Protein AF-A0A3B0TYX8-F1 (afdb_monomer_lite)

Organism: NCBI:txid652676

Secondary structure (DSSP, 8-state):
-HHHHHHHHHHHTT----------EESS--BS--SSEEEEEEEEEEETTEEEEEE-TTS--TTSEEEEEE-TTS-HHHHHHHHHHHHHHHHHSTT--TT--EEEEEEETTTTEEEEEE-TT-----SSS-HHHHHHHTGGGTTTEEEEEEEEETTEEEETTEEPPSS-HHHHHHHHHHHHHTTSEEEEE-

Foldseek 3Di:
DVVVVVVVVVVVVPPPPDQDAAFAEDQDAAAQDFPFEWEWEFGWDADPNDTATDIPVPGGDLQGAYEYRHRPPHDCVRCVVVVVVVLCCSCDPPPHDPPHWYWYWHQHPNVRGIHTDTDNVDDDDPDPDQVVVVCVVVVVVPVQELEWEWDDDPPWIDTHPRTDDPDDPVVVVVVCCVVRGPVGHYDYHD

Structure (mmCIF, N/CA/C/O backbone):
data_AF-A0A3B0TYX8-F1
#
_entry.id   AF-A0A3B0TYX8-F1
#
loop_
_atom_site.group_PDB
_atom_site.id
_atom_site.type_symbol
_atom_site.label_atom_id
_atom_site.label_alt_id
_atom_site.label_comp_id
_atom_site.label_asym_id
_atom_site.label_entity_id
_atom_site.label_seq_id
_atom_site.pdbx_PDB_ins_code
_atom_site.Cartn_x
_atom_site.Cartn_y
_atom_site.Cartn_z
_atom_site.occupancy
_atom_site.B_iso_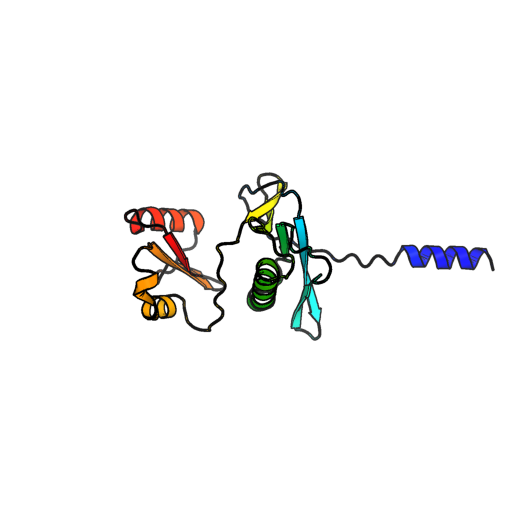or_equiv
_atom_site.auth_seq_id
_atom_site.auth_comp_id
_atom_site.auth_asym_id
_atom_site.auth_atom_id
_atom_site.pdbx_PDB_model_num
ATOM 1 N N . MET A 1 1 ? -38.873 -10.924 40.103 1.00 58.47 1 MET A N 1
ATOM 2 C CA . MET A 1 1 ? -37.679 -10.048 40.018 1.00 58.47 1 MET A CA 1
ATOM 3 C C . MET A 1 1 ? -36.440 -10.779 39.492 1.00 58.47 1 MET A C 1
ATOM 5 O O . MET A 1 1 ? -35.908 -10.341 38.484 1.00 58.47 1 MET A O 1
ATOM 9 N N . LYS A 1 2 ? -36.031 -11.933 40.055 1.00 63.50 2 LYS A N 1
ATOM 10 C CA . LYS A 1 2 ? -34.858 -12.707 39.573 1.00 63.50 2 LYS A CA 1
ATOM 11 C C . LYS A 1 2 ? -34.883 -13.062 38.071 1.00 63.50 2 LYS A C 1
ATOM 13 O O . LYS A 1 2 ? -33.869 -12.923 37.406 1.00 63.50 2 LYS A O 1
ATOM 18 N N . LYS A 1 3 ? -36.043 -13.442 37.512 1.00 70.25 3 LYS A N 1
ATOM 19 C CA . LYS A 1 3 ? -36.186 -13.784 36.078 1.00 70.25 3 LYS A CA 1
ATOM 20 C C . LYS A 1 3 ? -35.962 -12.593 35.128 1.00 70.25 3 LYS A C 1
ATOM 22 O O . LYS A 1 3 ? -35.418 -12.780 34.050 1.00 70.25 3 LYS A O 1
ATOM 27 N N . ILE A 1 4 ? -36.327 -11.377 35.544 1.00 80.19 4 ILE A N 1
ATOM 28 C CA . ILE A 1 4 ? -36.140 -10.151 34.744 1.00 80.19 4 ILE A CA 1
ATOM 29 C C . ILE A 1 4 ? -34.653 -9.772 34.689 1.00 80.19 4 ILE A C 1
ATOM 31 O O . ILE A 1 4 ? -34.165 -9.356 33.646 1.00 80.19 4 ILE A O 1
ATOM 35 N N . ILE A 1 5 ? -33.918 -9.995 35.784 1.00 81.94 5 ILE A N 1
ATOM 36 C CA . ILE A 1 5 ? -32.470 -9.749 35.862 1.00 81.94 5 ILE A CA 1
ATOM 37 C C . ILE A 1 5 ? -31.704 -10.659 34.890 1.00 81.94 5 ILE A C 1
ATOM 39 O O . ILE A 1 5 ? -30.809 -10.186 34.198 1.00 81.94 5 ILE A O 1
ATOM 43 N N . PHE A 1 6 ? -32.088 -11.936 34.772 1.00 81.56 6 PHE A N 1
ATOM 44 C CA . PHE A 1 6 ? -31.480 -12.857 33.801 1.00 81.56 6 PHE A CA 1
ATOM 45 C C . PHE A 1 6 ? -31.745 -12.455 32.343 1.00 81.56 6 PHE A C 1
ATOM 47 O O . PHE A 1 6 ? -30.854 -12.584 31.508 1.00 81.56 6 PHE A O 1
ATOM 54 N N . ILE A 1 7 ? -32.935 -11.925 32.041 1.00 81.94 7 ILE A N 1
ATOM 55 C CA . ILE A 1 7 ? -33.270 -11.418 30.701 1.00 81.94 7 ILE A CA 1
ATOM 56 C C . ILE A 1 7 ? -32.446 -10.163 30.387 1.00 81.94 7 ILE A C 1
ATOM 58 O O . ILE A 1 7 ? -31.856 -10.071 29.314 1.00 81.94 7 ILE A O 1
ATOM 62 N N . LEU A 1 8 ? -32.336 -9.227 31.335 1.00 80.75 8 LEU A N 1
ATOM 63 C CA . LEU A 1 8 ? -31.530 -8.014 31.172 1.00 80.75 8 LEU A CA 1
ATOM 64 C C . LEU A 1 8 ? -30.041 -8.345 30.958 1.00 80.75 8 LEU A C 1
ATOM 66 O O . LEU A 1 8 ? -29.392 -7.748 30.104 1.00 80.75 8 LEU A O 1
ATOM 70 N N . LEU A 1 9 ? -29.517 -9.340 31.684 1.00 79.69 9 LEU A N 1
ATOM 71 C CA . LEU A 1 9 ? -28.137 -9.812 31.549 1.00 79.69 9 LEU A CA 1
ATOM 72 C C . LEU A 1 9 ? -27.878 -10.470 30.182 1.00 79.69 9 LEU A C 1
ATOM 74 O O . LEU A 1 9 ? -26.816 -10.268 29.599 1.00 79.69 9 LEU A O 1
ATOM 78 N N . ALA A 1 10 ? -28.860 -11.194 29.636 1.00 77.69 10 ALA A N 1
ATOM 79 C CA . ALA A 1 10 ? -28.775 -11.779 28.298 1.00 77.69 10 ALA A CA 1
ATOM 80 C C . ALA A 1 10 ? -28.735 -10.712 27.186 1.00 77.69 10 ALA A C 1
ATOM 82 O O . ALA A 1 10 ? -28.007 -10.876 26.210 1.00 77.69 10 ALA A O 1
ATOM 83 N N . PHE A 1 11 ? -29.446 -9.588 27.350 1.00 71.88 11 PHE A N 1
ATOM 84 C CA . PHE A 1 11 ? -29.410 -8.477 26.388 1.00 71.88 11 PHE A CA 1
ATOM 85 C C . PHE A 1 11 ? -28.068 -7.728 26.366 1.00 71.88 11 PHE A C 1
ATOM 87 O O . PHE A 1 11 ? -27.665 -7.244 25.310 1.00 71.88 11 PHE A O 1
ATOM 94 N N . ILE A 1 12 ? -27.338 -7.680 27.486 1.00 69.88 12 ILE A N 1
ATOM 95 C CA . ILE A 1 12 ? -26.002 -7.056 27.553 1.00 69.88 12 ILE A CA 1
ATOM 96 C C . ILE A 1 12 ? -24.963 -7.879 26.766 1.00 69.88 12 ILE A C 1
ATOM 98 O O . ILE A 1 12 ? -24.038 -7.316 26.188 1.00 69.88 12 ILE A O 1
ATOM 102 N N . LEU A 1 13 ? -25.138 -9.203 26.668 1.00 68.31 13 LEU A N 1
ATOM 103 C CA . LEU A 1 13 ? -24.235 -10.084 25.911 1.00 68.31 13 LEU A CA 1
ATOM 104 C C . LEU A 1 13 ? -24.417 -9.988 24.384 1.00 68.31 13 LEU A C 1
ATOM 106 O O . LEU A 1 13 ? -23.549 -10.435 23.637 1.00 68.31 13 LEU A O 1
ATOM 110 N N . LEU A 1 14 ? -25.513 -9.388 23.908 1.00 63.69 14 LEU A N 1
ATOM 111 C CA . LEU A 1 14 ? -25.802 -9.223 22.479 1.00 63.69 14 LEU A CA 1
ATOM 112 C C . LEU A 1 14 ? -25.182 -7.952 21.873 1.00 63.69 14 LEU A C 1
ATOM 114 O O . LEU A 1 14 ? -25.191 -7.797 20.654 1.00 63.69 14 LEU A O 1
ATOM 118 N N . SER A 1 15 ? -24.615 -7.039 22.674 1.00 57.03 15 SER A N 1
ATOM 119 C CA . SER A 1 15 ? -24.155 -5.727 22.185 1.00 57.03 15 SER A CA 1
ATOM 120 C C . SER A 1 15 ? -22.745 -5.729 21.573 1.00 57.03 15 SER A C 1
ATOM 122 O O . SER A 1 15 ? -22.019 -4.734 21.667 1.00 57.03 15 SER A O 1
ATOM 124 N N . CYS A 1 16 ? -22.318 -6.826 20.942 1.00 60.00 16 CYS A N 1
ATOM 125 C CA . CYS A 1 16 ? -21.054 -6.843 20.212 1.00 60.00 16 CYS A CA 1
ATOM 126 C C . CYS A 1 16 ? -21.213 -6.044 18.908 1.00 60.00 16 CYS A C 1
ATOM 128 O O . CYS A 1 16 ? -21.705 -6.552 17.901 1.00 60.00 16 CYS A O 1
ATOM 130 N N . ALA A 1 17 ? -20.810 -4.771 18.925 1.00 63.41 17 ALA A N 1
ATOM 131 C CA . ALA A 1 17 ? -20.718 -3.954 17.722 1.00 63.41 17 ALA A CA 1
ATOM 132 C C . ALA A 1 17 ? -19.580 -4.494 16.842 1.00 63.41 17 ALA A C 1
ATOM 134 O O . ALA A 1 17 ? -18.417 -4.115 16.993 1.00 63.41 17 ALA A O 1
ATOM 135 N N . LYS A 1 18 ? -19.908 -5.433 15.951 1.00 65.56 18 LYS A N 1
ATOM 136 C CA . LYS A 1 18 ? -18.944 -6.061 15.048 1.00 65.56 18 LYS A CA 1
ATOM 137 C C . LYS A 1 18 ? -18.465 -5.022 14.031 1.00 65.56 18 LYS A C 1
ATOM 139 O O . LYS A 1 18 ? -19.178 -4.690 13.089 1.00 65.56 18 LYS A O 1
ATOM 144 N N . LYS A 1 19 ? -17.266 -4.475 14.244 1.00 79.44 19 LYS A N 1
ATOM 145 C CA . LYS A 1 19 ? -16.560 -3.676 13.235 1.00 79.44 19 LYS A CA 1
ATOM 146 C C . LYS A 1 19 ? -15.808 -4.631 12.317 1.00 79.44 19 LYS A C 1
ATOM 148 O O . LYS A 1 19 ? -14.970 -5.398 12.780 1.00 79.44 19 LYS A O 1
ATOM 153 N N . GLU A 1 20 ? -16.130 -4.590 11.033 1.00 88.25 20 GLU A N 1
ATOM 154 C CA . GLU A 1 20 ? -15.506 -5.414 9.999 1.00 88.25 20 GLU A CA 1
ATOM 155 C C . GLU A 1 20 ? -14.671 -4.534 9.065 1.00 88.25 20 GLU A C 1
ATOM 157 O O . GLU A 1 20 ? -15.054 -3.399 8.771 1.00 88.25 20 GLU A O 1
ATOM 162 N N . VAL A 1 21 ? -13.538 -5.065 8.604 1.00 93.31 21 VAL A N 1
ATOM 163 C CA . VAL A 1 21 ? -12.701 -4.457 7.566 1.00 93.31 21 VAL A CA 1
ATOM 164 C C . VAL A 1 21 ? -12.757 -5.329 6.323 1.00 93.31 21 VAL A C 1
ATOM 166 O O . VAL A 1 21 ? -12.450 -6.517 6.378 1.00 93.31 21 VAL A O 1
ATOM 169 N N . GLN A 1 22 ? -13.113 -4.728 5.190 1.00 95.62 22 GLN A N 1
ATOM 170 C CA . GLN A 1 22 ? -13.042 -5.399 3.896 1.00 95.62 22 GLN A CA 1
ATOM 171 C C . GLN A 1 22 ? -11.656 -5.211 3.287 1.00 95.62 22 GLN A C 1
ATOM 173 O O . GLN A 1 22 ? -11.348 -4.138 2.771 1.00 95.62 22 GLN A O 1
ATOM 178 N N . LEU A 1 23 ? -10.825 -6.248 3.321 1.00 96.94 23 LEU A N 1
ATOM 179 C CA . LEU A 1 23 ? -9.469 -6.166 2.783 1.00 96.94 23 LEU A CA 1
ATOM 180 C C . LEU A 1 23 ? -9.448 -6.107 1.244 1.00 96.94 23 LEU A C 1
ATOM 182 O O . LEU A 1 23 ? -10.321 -6.688 0.585 1.00 96.94 23 LEU A O 1
ATOM 186 N N . PRO A 1 24 ? -8.438 -5.444 0.650 1.00 96.38 24 PRO A N 1
ATOM 187 C CA . PRO A 1 24 ? -8.120 -5.595 -0.764 1.00 96.38 24 PRO A CA 1
ATOM 188 C C . PRO A 1 24 ? -7.835 -7.062 -1.109 1.00 96.38 24 PRO A C 1
ATOM 190 O O . PRO A 1 24 ? -7.319 -7.813 -0.282 1.00 96.38 24 PRO A O 1
ATOM 193 N N . THR A 1 25 ? -8.145 -7.464 -2.338 1.00 96.06 25 THR A N 1
ATOM 194 C CA . THR A 1 25 ? -7.896 -8.820 -2.852 1.00 96.06 25 THR A CA 1
ATOM 195 C C . THR A 1 25 ? -6.868 -8.765 -3.967 1.00 96.06 25 THR A C 1
ATOM 197 O O . THR A 1 25 ? -7.026 -7.956 -4.881 1.00 96.06 25 THR A O 1
ATOM 200 N N . LEU A 1 26 ? -5.863 -9.639 -3.932 1.00 94.25 26 LEU A N 1
ATOM 201 C CA . LEU A 1 26 ? -4.832 -9.729 -4.968 1.00 94.25 26 LEU A CA 1
ATOM 202 C C . LEU A 1 26 ? -4.582 -11.193 -5.333 1.00 94.25 26 LEU A C 1
ATOM 204 O O . LEU A 1 26 ? -4.538 -12.054 -4.459 1.00 94.25 26 LEU A O 1
ATOM 208 N N . ALA A 1 27 ? -4.394 -11.466 -6.623 1.00 93.00 27 ALA A N 1
ATOM 209 C CA . ALA A 1 27 ? -3.967 -12.771 -7.126 1.00 93.00 27 ALA A CA 1
ATOM 210 C C . ALA A 1 27 ? -2.431 -12.854 -7.162 1.00 93.00 27 ALA A C 1
ATOM 212 O O . ALA A 1 27 ? -1.829 -13.060 -8.211 1.00 93.00 27 ALA A O 1
ATOM 213 N N . GLU A 1 28 ? -1.799 -12.621 -6.014 1.00 91.06 28 GLU A N 1
ATOM 214 C CA . GLU A 1 28 ? -0.346 -12.589 -5.846 1.00 91.06 28 GLU A CA 1
ATOM 215 C C . GLU A 1 28 ? -0.004 -13.160 -4.470 1.00 91.06 28 GLU A C 1
ATOM 217 O O . GLU A 1 28 ? -0.723 -12.911 -3.502 1.00 91.06 28 GLU A O 1
ATOM 222 N N . LYS A 1 29 ? 1.087 -13.926 -4.378 1.00 92.75 29 LYS A N 1
ATOM 223 C CA . LYS A 1 29 ? 1.508 -14.512 -3.103 1.00 92.75 29 LYS A CA 1
ATOM 224 C C . LYS A 1 29 ? 2.219 -13.468 -2.249 1.00 92.75 29 LYS A C 1
ATOM 226 O O . LYS A 1 29 ? 3.110 -12.769 -2.726 1.00 92.75 29 LYS A O 1
ATOM 231 N N . GLY A 1 30 ? 1.885 -13.422 -0.964 1.00 92.19 30 GLY A N 1
ATOM 232 C CA . GLY A 1 30 ? 2.551 -12.561 0.015 1.00 92.19 30 GLY A CA 1
ATOM 233 C C . GLY A 1 30 ? 3.164 -13.331 1.170 1.00 92.19 30 GLY A C 1
ATOM 234 O O . GLY A 1 30 ? 3.090 -14.563 1.246 1.00 92.19 30 GLY A O 1
ATOM 235 N N . LEU A 1 31 ? 3.745 -12.580 2.105 1.00 96.06 31 LEU A N 1
ATOM 236 C CA . LEU A 1 31 ? 4.188 -13.136 3.378 1.00 96.06 31 LEU A CA 1
ATOM 237 C C . LEU A 1 31 ? 2.964 -13.625 4.151 1.00 96.06 31 LEU A C 1
ATOM 239 O O . LEU A 1 31 ? 1.977 -12.904 4.259 1.00 96.06 31 LEU A O 1
ATOM 243 N N . GLN A 1 32 ? 3.028 -14.847 4.670 1.00 94.69 32 GLN A N 1
ATOM 244 C CA . GLN A 1 32 ? 1.908 -15.465 5.389 1.00 94.69 32 GLN A CA 1
ATOM 245 C C . GLN A 1 32 ? 1.945 -15.171 6.887 1.00 94.69 32 GLN A C 1
ATOM 247 O O . GLN A 1 32 ? 0.915 -15.184 7.550 1.00 94.69 32 GLN A O 1
ATOM 252 N N . GLU A 1 33 ? 3.135 -14.902 7.420 1.00 94.88 33 GLU A N 1
ATOM 253 C CA . GLU A 1 33 ? 3.348 -14.668 8.840 1.00 94.88 33 GLU A CA 1
ATOM 254 C C . GLU A 1 33 ? 4.325 -13.514 9.036 1.00 94.88 33 GLU A C 1
ATOM 256 O O . GLU A 1 33 ? 5.346 -13.405 8.354 1.00 94.88 33 GLU A O 1
ATOM 261 N N . VAL A 1 34 ? 3.996 -12.657 9.998 1.00 96.81 34 VAL A N 1
ATOM 262 C CA . VAL A 1 34 ? 4.869 -11.614 10.527 1.00 96.81 34 VAL A CA 1
ATOM 263 C C . VAL A 1 34 ? 4.825 -11.777 12.040 1.00 96.81 34 VAL A C 1
ATOM 265 O O . VAL A 1 34 ? 3.770 -11.634 12.647 1.00 96.81 34 VAL A O 1
ATOM 268 N N . PHE A 1 35 ? 5.941 -12.118 12.672 1.00 95.88 35 PHE A N 1
ATOM 269 C CA . PHE A 1 35 ? 6.004 -12.240 14.133 1.00 95.88 35 PHE A CA 1
ATOM 270 C C . PHE A 1 35 ? 6.201 -10.871 14.784 1.00 95.88 35 PHE A C 1
ATOM 272 O O . PHE A 1 35 ? 6.683 -9.953 14.134 1.00 95.88 35 PHE A O 1
ATOM 279 N N . ASN A 1 36 ? 5.867 -10.740 16.074 1.00 96.00 36 ASN A N 1
ATOM 280 C CA . ASN A 1 36 ? 6.071 -9.510 16.851 1.00 96.00 36 ASN A CA 1
ATOM 281 C C . ASN A 1 36 ? 5.500 -8.263 16.149 1.00 96.00 36 ASN A C 1
ATOM 283 O O . ASN A 1 36 ? 6.246 -7.349 15.784 1.00 96.00 36 ASN A O 1
ATOM 287 N N . HIS A 1 37 ? 4.183 -8.245 15.934 1.00 96.19 37 HIS A N 1
ATOM 288 C CA . HIS A 1 37 ? 3.503 -7.148 15.254 1.00 96.19 37 HIS A CA 1
ATOM 289 C C . HIS A 1 37 ? 2.377 -6.523 16.085 1.00 96.19 37 HIS A C 1
ATOM 291 O O . HIS A 1 37 ? 1.789 -7.157 16.959 1.00 96.19 37 HIS A O 1
ATOM 297 N N . SER A 1 38 ? 2.074 -5.268 15.772 1.00 95.88 38 SER A N 1
ATOM 298 C CA . SER A 1 38 ? 0.871 -4.554 16.182 1.00 95.88 38 SER A CA 1
ATOM 299 C C . SER A 1 38 ? -0.057 -4.359 14.990 1.00 95.88 38 SER A C 1
ATOM 301 O O . SER A 1 38 ? 0.396 -4.088 13.877 1.00 95.88 38 SER A O 1
ATOM 303 N N . GLU A 1 39 ? -1.359 -4.409 15.248 1.00 95.62 39 GLU A N 1
ATOM 304 C CA . GLU A 1 39 ? -2.378 -4.200 14.224 1.00 95.62 39 GLU A CA 1
ATOM 305 C C . GLU A 1 39 ? -2.818 -2.735 14.156 1.00 95.62 39 GLU A C 1
ATOM 307 O O . GLU A 1 39 ? -3.254 -2.138 15.147 1.00 95.62 39 GLU A O 1
ATOM 312 N N . VAL A 1 40 ? -2.774 -2.172 12.954 1.00 96.38 40 VAL A N 1
ATOM 313 C CA . VAL A 1 40 ? -3.350 -0.878 12.595 1.00 96.38 40 VAL A CA 1
ATOM 314 C C . VAL A 1 40 ? -4.587 -1.135 11.743 1.00 96.38 40 VAL A C 1
ATOM 316 O O . VAL A 1 40 ? -4.494 -1.458 10.566 1.00 96.38 40 VAL A O 1
ATOM 319 N N . TRP A 1 41 ? -5.763 -0.966 12.331 1.00 95.94 41 TRP A N 1
ATOM 320 C CA . TRP A 1 41 ? -7.049 -1.097 11.655 1.00 95.94 41 TRP A CA 1
ATOM 321 C C . TRP A 1 41 ? -7.550 0.271 11.196 1.00 95.94 41 TRP A C 1
ATOM 323 O O . TRP A 1 41 ? -7.640 1.203 12.000 1.00 95.94 41 TRP A O 1
ATOM 333 N N . MET A 1 42 ? -7.913 0.376 9.918 1.00 96.38 42 MET A N 1
ATOM 334 C CA . MET A 1 42 ? -8.574 1.542 9.331 1.00 96.38 42 MET A CA 1
ATOM 335 C C . MET A 1 42 ? -9.954 1.132 8.817 1.00 96.38 42 MET A C 1
ATOM 337 O O . MET A 1 42 ? -10.088 0.553 7.739 1.00 96.38 42 MET A O 1
ATOM 341 N N . PHE A 1 43 ? -10.984 1.421 9.609 1.00 95.44 43 PHE A N 1
ATOM 342 C CA . PHE A 1 43 ? -12.363 1.039 9.327 1.00 95.44 43 PHE A CA 1
ATOM 343 C C . PHE A 1 43 ? -13.058 2.088 8.460 1.00 95.44 43 PHE A C 1
ATOM 345 O O . PHE A 1 43 ? -12.985 3.289 8.738 1.00 95.44 43 PHE A O 1
ATOM 352 N N . PHE A 1 44 ? -13.793 1.624 7.452 1.00 95.50 44 PHE A N 1
ATOM 353 C CA . PHE A 1 44 ? -14.683 2.469 6.665 1.00 95.50 44 PHE A CA 1
ATOM 354 C C . PHE A 1 44 ? -15.911 2.877 7.485 1.00 95.50 44 PHE A C 1
ATOM 356 O O . PHE A 1 44 ? -16.628 2.022 8.012 1.00 95.50 44 PHE A O 1
ATOM 363 N N . GLN A 1 45 ? -16.179 4.180 7.561 1.00 93.38 45 GLN A N 1
ATOM 364 C CA . GLN A 1 45 ? -17.402 4.730 8.138 1.00 93.38 45 GLN A CA 1
ATOM 365 C C . GLN A 1 45 ? -17.927 5.882 7.282 1.00 93.38 45 GLN A C 1
ATOM 367 O O . GLN A 1 45 ? -17.161 6.640 6.687 1.00 93.38 45 GLN A O 1
ATOM 372 N N . ILE A 1 46 ? -19.251 6.033 7.268 1.00 92.75 46 ILE A N 1
ATOM 373 C CA . ILE A 1 46 ? -19.921 7.206 6.708 1.00 92.75 46 ILE A CA 1
ATOM 374 C C . ILE A 1 46 ? -20.430 8.043 7.876 1.00 92.75 46 ILE A C 1
ATOM 376 O O . ILE A 1 46 ? -21.177 7.547 8.720 1.00 92.75 46 ILE A O 1
ATOM 380 N N . LYS A 1 47 ? -20.041 9.316 7.926 1.00 92.06 47 LYS A N 1
ATOM 381 C CA . LYS A 1 47 ? -20.541 10.282 8.908 1.00 92.06 47 LYS A CA 1
ATOM 382 C C . LYS A 1 47 ? -20.897 11.570 8.186 1.00 92.06 47 LYS A C 1
ATOM 384 O O . LYS A 1 47 ? -20.066 12.115 7.475 1.00 92.06 47 LYS A O 1
ATOM 389 N N . ASN A 1 48 ? -22.121 12.063 8.373 1.00 93.12 48 ASN A N 1
ATOM 390 C CA . ASN A 1 48 ? -22.608 13.292 7.732 1.00 93.12 48 ASN A CA 1
ATOM 391 C C . ASN A 1 48 ? -22.425 13.297 6.200 1.00 93.12 48 ASN A C 1
ATOM 393 O O . ASN A 1 48 ? -22.021 14.304 5.629 1.00 93.12 48 ASN A O 1
ATOM 397 N N . A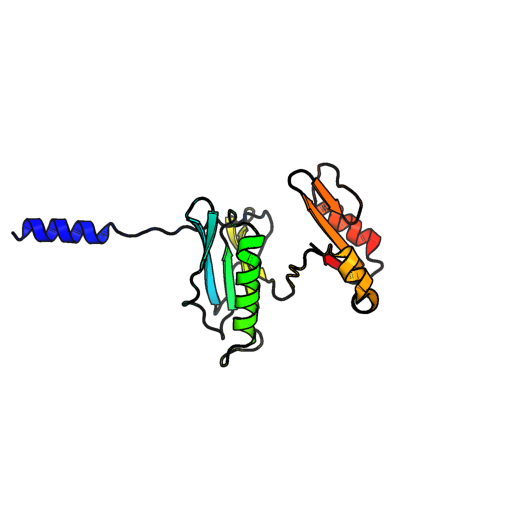SN A 1 49 ? -22.705 12.163 5.548 1.00 90.69 49 ASN A N 1
ATOM 398 C CA . ASN A 1 49 ? -22.520 11.964 4.105 1.00 90.69 49 ASN A CA 1
ATOM 399 C C . ASN A 1 49 ? -21.061 12.066 3.607 1.00 90.69 49 ASN A C 1
ATOM 401 O O . ASN A 1 49 ? -20.831 12.141 2.404 1.00 90.69 49 ASN A O 1
ATOM 405 N N . ASP A 1 50 ? -20.082 12.038 4.515 1.00 89.88 50 ASP A N 1
ATOM 406 C CA . ASP A 1 50 ? -18.660 11.998 4.184 1.00 89.88 50 ASP A CA 1
ATOM 407 C C . ASP A 1 50 ? -18.035 10.651 4.573 1.00 89.88 50 ASP A C 1
ATOM 409 O O . ASP A 1 50 ? -18.459 9.992 5.531 1.00 89.88 50 ASP A O 1
ATOM 413 N N . THR A 1 51 ? -17.023 10.238 3.811 1.00 92.69 51 THR A N 1
ATOM 414 C CA . THR A 1 51 ? -16.265 9.007 4.052 1.00 92.69 51 THR A CA 1
ATOM 415 C C . THR A 1 51 ? -15.110 9.285 5.000 1.00 92.69 51 THR A C 1
ATOM 417 O O . THR A 1 51 ? -14.176 10.013 4.663 1.00 92.69 51 THR A O 1
ATOM 420 N N . ILE A 1 52 ? -15.128 8.639 6.163 1.00 93.62 52 ILE A N 1
ATOM 421 C CA . ILE A 1 52 ? -14.097 8.784 7.189 1.00 93.62 52 ILE A CA 1
ATOM 422 C C . ILE A 1 52 ? -13.409 7.444 7.471 1.00 93.62 52 ILE A C 1
ATOM 424 O O . ILE A 1 52 ? -14.026 6.379 7.409 1.00 93.62 52 ILE A O 1
ATOM 428 N N . ALA A 1 53 ? -12.122 7.515 7.812 1.00 93.88 53 ALA A N 1
ATOM 429 C CA . ALA A 1 53 ? -11.363 6.387 8.336 1.00 93.88 53 ALA A CA 1
ATOM 430 C C . ALA A 1 53 ? -11.355 6.442 9.870 1.00 93.88 53 ALA A C 1
ATOM 432 O O . ALA A 1 53 ? -10.760 7.348 10.460 1.00 93.88 53 ALA A O 1
ATOM 433 N N . ASP A 1 54 ? -11.997 5.471 10.518 1.00 93.50 54 ASP A N 1
ATOM 434 C CA . ASP A 1 54 ? -11.879 5.260 11.964 1.00 93.50 54 ASP A CA 1
ATOM 435 C C . ASP A 1 54 ? -10.656 4.378 12.244 1.00 93.50 54 ASP A C 1
ATOM 437 O O . ASP A 1 54 ? -10.518 3.304 11.664 1.00 93.50 54 ASP A O 1
ATOM 441 N N . ILE A 1 55 ? -9.739 4.846 13.095 1.00 93.06 55 ILE A N 1
ATOM 442 C CA . ILE A 1 55 ? -8.405 4.249 13.262 1.00 93.06 55 ILE A CA 1
ATOM 443 C C . ILE A 1 55 ? -8.162 3.887 14.727 1.00 93.06 55 ILE A C 1
ATOM 445 O O . ILE A 1 55 ? -8.278 4.735 15.616 1.00 93.06 55 ILE A O 1
ATOM 449 N N . ASN A 1 56 ? -7.699 2.663 14.988 1.00 90.25 56 ASN A N 1
ATOM 450 C CA . ASN A 1 56 ? -7.382 2.143 16.328 1.00 90.25 56 ASN A CA 1
ATOM 451 C C . ASN A 1 56 ? -6.039 2.664 16.907 1.00 90.25 56 ASN A C 1
ATOM 453 O O . ASN A 1 56 ? -5.216 1.905 17.416 1.00 90.25 56 ASN A O 1
ATOM 457 N N . ARG A 1 57 ? -5.811 3.982 16.893 1.00 74.69 57 ARG A N 1
ATOM 458 C CA . ARG A 1 57 ? -4.510 4.634 17.187 1.00 74.69 57 ARG A CA 1
ATOM 459 C C . ARG A 1 57 ? -3.824 4.251 18.510 1.00 74.69 57 ARG A C 1
ATOM 461 O O . ARG A 1 57 ? -2.637 4.538 18.674 1.00 74.69 57 ARG A O 1
ATOM 468 N N . LYS A 1 58 ? -4.567 3.696 19.472 1.00 77.81 58 LYS A N 1
ATOM 469 C CA . LYS A 1 58 ? -4.089 3.378 20.826 1.00 77.81 58 LYS A CA 1
ATOM 470 C C . LYS A 1 58 ? -3.456 1.987 20.957 1.00 77.81 58 LYS A C 1
ATOM 472 O O . LYS A 1 58 ? -2.800 1.751 21.961 1.00 77.81 58 LYS A O 1
ATOM 477 N N . ASN A 1 59 ? -3.587 1.110 19.961 1.00 81.00 59 ASN A N 1
ATOM 478 C CA . ASN A 1 59 ? -3.204 -0.304 20.092 1.00 81.00 59 ASN A CA 1
ATOM 479 C C . ASN A 1 59 ? -1.896 -0.659 19.359 1.00 81.00 59 ASN A C 1
ATOM 481 O O . ASN A 1 59 ? -1.723 -1.790 18.922 1.00 81.00 59 ASN A O 1
ATOM 485 N N . THR A 1 60 ? -0.984 0.305 19.200 1.00 90.75 60 THR A N 1
ATOM 486 C CA . THR A 1 60 ? 0.286 0.113 18.479 1.00 90.75 60 THR A CA 1
ATOM 487 C C . THR A 1 60 ? 1.484 0.214 19.416 1.00 90.75 60 THR A C 1
ATOM 489 O O . THR A 1 60 ? 1.616 1.229 20.107 1.00 90.75 60 THR A O 1
ATOM 492 N N . ILE A 1 61 ? 2.391 -0.761 19.368 1.00 91.88 61 ILE A N 1
ATOM 493 C CA . ILE A 1 61 ? 3.657 -0.779 20.111 1.00 91.88 61 ILE A CA 1
ATOM 494 C C . ILE A 1 61 ? 4.799 -0.440 19.147 1.00 91.88 61 ILE A C 1
ATOM 496 O O . ILE A 1 61 ? 4.987 -1.107 18.131 1.00 91.88 61 ILE A O 1
ATOM 500 N N . SER A 1 62 ? 5.577 0.598 19.445 1.00 91.56 62 SER A N 1
ATOM 501 C CA . SER A 1 62 ? 6.630 1.107 18.551 1.00 91.56 62 SER A CA 1
ATOM 502 C C . SER A 1 62 ? 7.794 0.140 18.305 1.00 91.56 62 SER A C 1
ATOM 504 O O . SER A 1 62 ? 8.472 0.252 17.292 1.00 91.56 62 SER A O 1
ATOM 506 N N . THR A 1 63 ? 8.019 -0.818 19.204 1.00 94.00 63 THR A N 1
ATOM 507 C CA . THR A 1 63 ? 9.080 -1.837 19.111 1.00 94.00 63 THR A CA 1
ATOM 508 C C . THR A 1 63 ? 8.658 -3.103 18.352 1.00 94.00 63 THR A C 1
ATOM 510 O O . THR A 1 63 ? 9.346 -4.123 18.428 1.00 94.00 63 THR A O 1
ATOM 513 N N . THR A 1 64 ? 7.520 -3.062 17.656 1.00 95.75 64 THR A N 1
ATOM 514 C CA . THR A 1 64 ? 6.953 -4.181 16.883 1.00 95.75 64 THR A CA 1
ATOM 515 C C . THR A 1 64 ? 6.816 -3.799 15.410 1.00 95.75 64 THR A C 1
ATOM 517 O O . THR A 1 64 ? 6.817 -2.611 15.083 1.00 95.75 64 THR A O 1
ATOM 520 N N . HIS A 1 65 ? 6.672 -4.783 14.522 1.00 97.12 65 HIS A N 1
ATOM 521 C CA . HIS A 1 65 ? 6.227 -4.544 13.146 1.00 97.12 65 HIS A CA 1
ATOM 522 C C . HIS A 1 65 ? 4.793 -4.013 13.141 1.00 97.12 65 HIS A C 1
ATOM 524 O O . HIS A 1 65 ? 4.013 -4.369 14.018 1.00 97.12 65 HIS A O 1
ATOM 530 N N . TRP A 1 66 ? 4.408 -3.181 12.178 1.00 96.25 66 TRP A N 1
ATOM 531 C CA . TRP A 1 66 ? 3.028 -2.689 12.087 1.00 96.25 66 TRP A CA 1
ATOM 532 C C . TRP A 1 66 ? 2.339 -3.259 10.851 1.00 96.25 66 TRP A C 1
ATOM 534 O O . TRP A 1 66 ? 2.851 -3.143 9.740 1.00 96.25 66 TRP A O 1
ATOM 544 N N . ILE A 1 67 ? 1.171 -3.872 11.044 1.00 97.44 67 ILE A N 1
ATOM 545 C CA . ILE A 1 67 ? 0.340 -4.395 9.957 1.00 97.44 67 ILE A CA 1
ATOM 546 C C . ILE A 1 67 ? -0.860 -3.472 9.775 1.00 97.44 67 ILE A C 1
ATOM 548 O O . ILE A 1 67 ? -1.662 -3.260 10.681 1.00 97.44 67 ILE A O 1
ATOM 552 N N . PHE A 1 68 ? -0.970 -2.899 8.587 1.00 97.19 68 PHE A N 1
ATOM 553 C CA . PHE A 1 68 ? -2.021 -1.988 8.182 1.00 97.19 68 PHE A CA 1
ATOM 554 C C . PHE A 1 68 ? -3.141 -2.765 7.493 1.00 97.19 68 PHE A C 1
ATOM 556 O O . PHE A 1 68 ? -3.025 -3.180 6.337 1.00 97.19 68 PHE A O 1
ATOM 563 N N . ASN A 1 69 ? -4.249 -2.905 8.214 1.00 97.06 69 ASN A N 1
ATOM 564 C CA . ASN A 1 69 ? -5.497 -3.496 7.763 1.00 97.06 69 ASN A CA 1
ATOM 565 C C . ASN A 1 69 ? -6.460 -2.391 7.351 1.00 97.06 69 ASN A C 1
ATOM 567 O O . ASN A 1 69 ? -7.122 -1.761 8.183 1.00 97.06 69 ASN A O 1
ATOM 571 N N . ILE A 1 70 ? -6.502 -2.132 6.050 1.00 97.25 70 ILE A N 1
ATOM 572 C CA . ILE A 1 70 ? -7.195 -0.982 5.480 1.00 97.25 70 ILE A CA 1
ATOM 573 C C . ILE A 1 70 ? -8.434 -1.461 4.746 1.00 97.25 70 ILE A C 1
ATOM 575 O O . ILE A 1 70 ? -8.352 -2.324 3.874 1.00 97.25 70 ILE A O 1
ATOM 579 N N . ASP A 1 71 ? -9.583 -0.878 5.074 1.00 97.38 71 ASP A N 1
ATOM 580 C CA . ASP A 1 71 ? -10.805 -1.162 4.338 1.00 97.38 71 ASP A CA 1
ATOM 581 C C . ASP A 1 71 ? -10.706 -0.625 2.904 1.00 97.38 71 ASP A C 1
ATOM 583 O O . ASP A 1 71 ? -10.501 0.570 2.689 1.00 97.38 71 ASP A O 1
ATOM 587 N N . LYS A 1 72 ? -10.887 -1.501 1.912 1.00 96.25 72 LYS A N 1
ATOM 588 C CA . LYS A 1 72 ? -10.752 -1.190 0.481 1.00 96.25 72 LYS A CA 1
ATOM 589 C C . LYS A 1 72 ? -11.699 -0.095 -0.017 1.00 96.25 72 LYS A C 1
ATOM 591 O O . LYS A 1 72 ? -11.500 0.429 -1.107 1.00 96.25 72 LYS A O 1
ATOM 596 N N . ARG A 1 73 ? -12.753 0.224 0.742 1.00 95.31 73 ARG A N 1
ATOM 597 C CA . ARG A 1 73 ? -13.715 1.285 0.409 1.00 95.31 73 ARG A CA 1
ATOM 598 C C . ARG A 1 73 ? -13.198 2.676 0.772 1.00 95.31 73 ARG A C 1
ATOM 600 O O . ARG A 1 73 ? -13.799 3.665 0.363 1.00 95.31 73 ARG A O 1
ATOM 607 N N . LEU A 1 74 ? -12.121 2.772 1.552 1.00 96.12 74 LEU A N 1
ATOM 608 C CA . LEU A 1 74 ? -11.528 4.043 1.943 1.00 96.12 74 LEU A CA 1
ATOM 609 C C . LEU A 1 74 ? -10.746 4.671 0.774 1.00 96.12 74 LEU A C 1
ATOM 611 O O . LEU A 1 74 ? -9.804 4.060 0.267 1.00 96.12 74 LEU A O 1
ATOM 615 N N . PRO A 1 75 ? -11.068 5.912 0.366 1.00 91.94 75 PRO A N 1
ATOM 616 C CA . PRO A 1 75 ? -10.285 6.631 -0.630 1.00 91.94 75 PRO A CA 1
ATOM 617 C C . PRO A 1 75 ? -8.862 6.904 -0.137 1.00 91.94 75 PRO A C 1
ATOM 619 O O . PRO A 1 75 ? -8.674 7.313 1.011 1.00 91.94 75 PRO A O 1
ATOM 622 N N . LEU A 1 76 ? -7.868 6.800 -1.030 1.00 90.19 76 LEU A N 1
ATOM 623 C CA . LEU A 1 76 ? -6.462 7.090 -0.709 1.00 90.19 76 LEU A CA 1
ATOM 624 C C . LEU A 1 76 ? -6.296 8.464 -0.042 1.00 90.19 76 LEU A C 1
ATOM 626 O O . LEU A 1 76 ? -5.679 8.564 1.016 1.00 90.19 76 LEU A O 1
ATOM 630 N N . LYS A 1 77 ? -6.941 9.508 -0.583 1.00 86.25 77 LYS A N 1
ATOM 631 C CA . LYS A 1 77 ? -6.908 10.871 -0.016 1.00 86.25 77 LYS A CA 1
ATOM 632 C C . LYS A 1 77 ? -7.292 10.938 1.471 1.00 86.25 77 LYS A C 1
ATOM 634 O O . LYS A 1 77 ? -6.812 11.814 2.182 1.00 86.25 77 LYS A O 1
ATOM 639 N N . THR A 1 78 ? -8.142 10.022 1.939 1.00 90.06 78 THR A N 1
ATOM 640 C CA . THR A 1 78 ? -8.618 9.969 3.327 1.00 90.06 78 THR A CA 1
ATOM 641 C C . THR A 1 78 ? -7.612 9.259 4.237 1.00 90.06 78 THR A C 1
ATOM 643 O O . THR A 1 78 ? -7.434 9.653 5.390 1.00 90.06 78 THR A O 1
ATOM 646 N N . ILE A 1 79 ? -6.931 8.224 3.737 1.00 93.44 79 ILE A N 1
ATOM 647 C CA . ILE A 1 79 ? -6.067 7.358 4.555 1.00 93.44 79 ILE A CA 1
ATOM 648 C C . ILE A 1 79 ? -4.594 7.753 4.523 1.00 93.44 79 ILE A C 1
ATOM 650 O O . ILE A 1 79 ? -3.935 7.648 5.556 1.00 93.44 79 ILE A O 1
ATOM 654 N N . ILE A 1 80 ? -4.083 8.256 3.394 1.00 92.94 80 ILE A N 1
ATOM 655 C CA . ILE A 1 80 ? -2.657 8.559 3.217 1.00 92.94 80 ILE A CA 1
ATOM 656 C C . ILE A 1 80 ? -2.123 9.507 4.304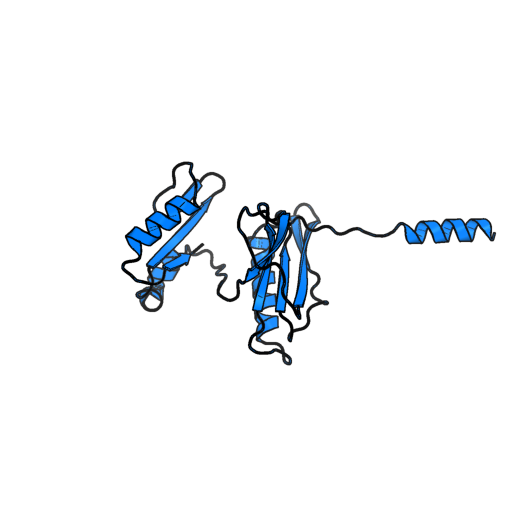 1.00 92.94 80 ILE A C 1
ATOM 658 O O . ILE A 1 80 ? -1.120 9.157 4.925 1.00 92.94 80 ILE A O 1
ATOM 662 N N . PRO A 1 81 ? -2.789 10.629 4.658 1.00 91.56 81 PRO A N 1
ATOM 663 C CA . PRO A 1 81 ? -2.294 11.501 5.727 1.00 91.56 81 PRO A CA 1
ATOM 664 C C . PRO A 1 81 ? -2.167 10.788 7.082 1.00 91.56 81 PRO A C 1
ATOM 666 O O . PRO A 1 81 ? -1.265 11.078 7.871 1.00 91.56 81 PRO A O 1
ATOM 669 N N . SER A 1 82 ? -3.071 9.844 7.361 1.00 93.31 82 SER A N 1
ATOM 670 C CA . SER A 1 82 ? -3.033 9.055 8.592 1.00 93.31 82 SER A CA 1
ATOM 671 C C . SER A 1 82 ? -1.930 8.004 8.562 1.00 93.31 82 SER A C 1
ATOM 673 O O . SER A 1 82 ? -1.262 7.834 9.580 1.00 93.31 82 SER A O 1
ATOM 675 N N . ILE A 1 83 ? -1.716 7.343 7.418 1.00 94.38 83 ILE A N 1
ATOM 676 C CA . ILE A 1 83 ? -0.604 6.407 7.216 1.00 94.38 83 ILE A CA 1
ATOM 677 C C . ILE A 1 83 ? 0.709 7.151 7.440 1.00 94.38 83 ILE A C 1
ATOM 679 O O . ILE A 1 83 ? 1.406 6.817 8.388 1.00 94.38 83 ILE A O 1
ATOM 683 N N . SER A 1 84 ? 0.986 8.236 6.710 1.00 92.69 84 SER A N 1
ATOM 684 C CA . SER A 1 84 ? 2.243 8.990 6.845 1.00 92.69 84 SER A CA 1
ATOM 685 C C . SER A 1 84 ? 2.513 9.446 8.285 1.00 92.69 84 SER A C 1
ATOM 687 O O . SER A 1 84 ? 3.643 9.376 8.769 1.00 92.69 84 SER A O 1
ATOM 689 N N . LYS A 1 85 ? 1.473 9.876 9.015 1.00 92.00 85 LYS A N 1
ATOM 690 C CA . LYS A 1 85 ? 1.597 10.247 10.434 1.00 92.00 85 LYS A CA 1
ATOM 691 C C . LYS A 1 85 ? 1.939 9.050 11.326 1.00 92.00 85 LYS A C 1
ATOM 693 O O . LYS A 1 85 ? 2.684 9.206 12.294 1.00 92.00 85 LYS A O 1
ATOM 698 N N . LEU A 1 86 ? 1.369 7.882 11.043 1.00 92.88 86 LEU A N 1
ATOM 699 C CA . LEU A 1 86 ? 1.664 6.643 11.757 1.00 92.88 86 LEU A CA 1
ATOM 700 C C . LEU A 1 86 ? 3.087 6.162 11.457 1.00 92.88 86 LEU A C 1
ATOM 702 O O . LEU A 1 86 ? 3.800 5.894 12.418 1.00 92.88 86 LEU A O 1
ATOM 706 N N . GLN A 1 87 ? 3.534 6.189 10.199 1.00 91.94 87 GLN A N 1
ATOM 707 C CA . GLN A 1 87 ? 4.918 5.853 9.836 1.00 91.94 87 GLN A CA 1
ATOM 708 C C . GLN A 1 87 ? 5.916 6.759 10.563 1.00 91.94 87 GLN A C 1
ATOM 710 O O . GLN A 1 87 ? 6.868 6.297 11.193 1.00 91.94 87 GLN A O 1
ATOM 715 N N . TYR A 1 88 ? 5.645 8.070 10.583 1.00 91.00 88 TYR A N 1
ATOM 716 C CA . TYR A 1 88 ? 6.461 9.017 11.338 1.00 91.00 88 TYR A CA 1
ATOM 717 C C . TYR A 1 88 ? 6.494 8.677 12.836 1.00 91.00 88 TYR A C 1
ATOM 719 O O . TYR A 1 88 ? 7.565 8.674 13.441 1.00 91.00 88 TYR A O 1
ATOM 727 N N . LYS A 1 89 ? 5.341 8.356 13.439 1.00 91.38 89 LYS A N 1
ATOM 728 C CA . LYS A 1 89 ? 5.252 7.935 14.847 1.00 91.38 89 LYS A CA 1
ATOM 729 C C . LYS A 1 89 ? 6.039 6.647 15.101 1.00 91.38 89 LYS A C 1
ATOM 731 O O . LYS A 1 89 ? 6.686 6.557 16.139 1.00 91.38 89 LYS A O 1
ATOM 736 N N . HIS A 1 90 ? 5.962 5.661 14.210 1.00 91.75 90 HIS A N 1
ATOM 737 C CA . HIS A 1 90 ? 6.651 4.378 14.355 1.00 91.75 90 HIS A CA 1
ATOM 738 C C . HIS A 1 90 ? 8.166 4.569 14.361 1.00 91.75 90 HIS A C 1
ATOM 740 O O . HIS A 1 90 ? 8.832 4.135 15.300 1.00 91.75 90 HIS A O 1
ATOM 746 N N . ALA A 1 91 ? 8.678 5.323 13.387 1.00 89.12 91 ALA A N 1
ATOM 747 C CA . ALA A 1 91 ? 10.102 5.604 13.248 1.00 89.12 91 ALA A CA 1
ATOM 748 C C . ALA A 1 91 ? 10.663 6.507 14.366 1.00 89.12 91 ALA A C 1
ATOM 750 O O . ALA A 1 91 ? 11.786 6.297 14.819 1.00 89.12 91 ALA A O 1
ATOM 751 N N . ASN A 1 92 ? 9.890 7.494 14.840 1.00 89.12 92 ASN A N 1
ATOM 752 C CA . ASN A 1 92 ? 10.392 8.570 15.713 1.00 89.12 92 ASN A CA 1
ATOM 753 C C . ASN A 1 92 ? 9.887 8.509 17.165 1.00 89.12 92 ASN A C 1
ATOM 755 O O . ASN A 1 92 ? 10.015 9.485 17.904 1.00 89.12 92 ASN A O 1
ATOM 759 N N . SER A 1 93 ? 9.266 7.411 17.606 1.00 87.38 93 SER A N 1
ATOM 760 C CA . SER A 1 93 ? 8.881 7.295 19.019 1.00 87.38 93 SER A CA 1
ATOM 761 C C . SER A 1 93 ? 10.115 7.175 19.924 1.00 87.38 93 SER A C 1
ATOM 763 O O . SER A 1 93 ? 11.123 6.612 19.515 1.00 87.38 93 SER A O 1
ATOM 765 N N . ILE A 1 94 ? 10.002 7.587 21.189 1.00 83.56 94 ILE A N 1
ATOM 766 C CA . ILE A 1 94 ? 11.071 7.434 22.201 1.00 83.56 94 ILE A CA 1
ATOM 767 C C . ILE A 1 94 ? 11.498 5.964 22.374 1.00 83.56 94 ILE A C 1
ATOM 769 O O . ILE A 1 94 ? 12.639 5.677 22.718 1.00 83.56 94 ILE A O 1
ATOM 773 N N . HIS A 1 95 ? 10.584 5.029 22.112 1.00 83.75 95 HIS A N 1
ATOM 774 C CA . HIS A 1 95 ? 10.829 3.591 22.156 1.00 83.75 95 HIS A CA 1
ATOM 775 C C . HIS A 1 95 ? 10.835 2.984 20.746 1.00 83.75 95 HIS A C 1
ATOM 777 O O . HIS A 1 95 ? 10.338 1.872 20.563 1.00 83.75 95 HIS A O 1
ATOM 783 N N . SER A 1 96 ? 11.269 3.715 19.713 1.00 84.56 96 SER A N 1
ATOM 784 C CA . SER A 1 96 ? 11.405 3.120 18.381 1.00 84.56 96 SER A CA 1
ATOM 785 C C . SER A 1 96 ? 12.565 2.127 18.389 1.00 84.56 96 SER A C 1
ATOM 787 O O . SER A 1 96 ? 13.504 2.233 19.181 1.00 84.56 96 SER A O 1
ATOM 789 N N . LYS A 1 97 ? 12.462 1.100 17.545 1.00 88.50 97 LYS A N 1
ATOM 790 C CA . LYS A 1 97 ? 13.486 0.067 17.407 1.00 88.50 97 LYS A CA 1
ATOM 791 C C . LYS A 1 97 ? 13.840 -0.092 15.937 1.00 88.50 97 LYS A C 1
ATOM 793 O O . LYS A 1 97 ? 12.951 -0.214 15.097 1.00 88.50 97 LYS A O 1
ATOM 798 N N . GLU A 1 98 ? 15.134 -0.115 15.645 1.00 86.88 98 GLU A N 1
ATOM 799 C CA . GLU A 1 98 ? 15.640 -0.384 14.302 1.00 86.88 98 GLU A CA 1
ATOM 800 C C . GLU A 1 98 ? 15.223 -1.786 13.819 1.00 86.88 98 GLU A C 1
ATOM 802 O O . GLU A 1 98 ? 15.074 -2.721 14.611 1.00 86.88 98 GLU A O 1
ATOM 807 N N . GLY A 1 99 ? 15.001 -1.925 12.511 1.00 88.88 99 GLY A N 1
ATOM 808 C CA . GLY A 1 99 ? 14.598 -3.189 11.886 1.00 88.88 99 GLY A CA 1
ATOM 809 C C . GLY A 1 99 ? 13.114 -3.537 12.029 1.00 88.88 99 GLY A C 1
ATOM 810 O O . GLY A 1 99 ? 12.702 -4.616 11.607 1.00 88.88 99 GLY A O 1
ATOM 811 N N . MET A 1 100 ? 12.295 -2.653 12.609 1.00 93.81 100 MET A N 1
ATOM 812 C CA . MET A 1 100 ? 10.838 -2.786 12.550 1.00 93.81 100 MET A CA 1
ATOM 813 C C . MET A 1 100 ? 10.316 -2.280 11.203 1.00 93.81 100 MET A C 1
ATOM 815 O O . MET A 1 100 ? 10.784 -1.276 10.677 1.00 93.81 100 MET A O 1
ATOM 819 N N . HIS A 1 101 ? 9.342 -3.006 10.663 1.00 95.81 101 HIS A N 1
ATOM 820 C CA . HIS A 1 101 ? 8.833 -2.844 9.298 1.00 95.81 101 HIS A CA 1
ATOM 821 C C . HIS A 1 101 ? 7.318 -2.680 9.301 1.00 95.81 101 HIS A C 1
ATOM 823 O O . HIS A 1 101 ? 6.640 -3.121 10.236 1.00 95.81 101 HIS A O 1
ATOM 829 N N . GLU A 1 102 ? 6.803 -2.110 8.223 1.00 95.88 102 GLU A N 1
ATOM 830 C CA . GLU A 1 102 ? 5.393 -1.849 7.999 1.00 95.88 102 GLU A CA 1
ATOM 831 C C . GLU A 1 102 ? 4.872 -2.686 6.828 1.00 95.88 102 GLU A C 1
ATOM 833 O O . GLU A 1 102 ? 5.515 -2.816 5.781 1.00 95.88 102 GLU A O 1
ATOM 838 N N . TYR A 1 103 ? 3.688 -3.268 7.009 1.00 97.56 103 TYR A N 1
ATOM 839 C CA . TYR A 1 103 ? 3.079 -4.186 6.052 1.00 97.56 103 TYR A CA 1
ATOM 840 C C . TYR A 1 103 ? 1.638 -3.798 5.747 1.00 97.56 103 TYR A C 1
ATOM 842 O O . TYR A 1 103 ? 0.884 -3.482 6.658 1.00 97.56 103 TYR A O 1
ATOM 850 N N . PHE A 1 104 ? 1.220 -3.876 4.488 1.00 97.25 104 PHE A N 1
ATOM 851 C CA . PHE A 1 104 ? -0.195 -3.896 4.133 1.00 97.25 104 PHE A CA 1
ATOM 852 C C . PHE A 1 104 ? -0.713 -5.324 4.198 1.00 97.25 104 PHE A C 1
ATOM 854 O O . PHE A 1 104 ? -0.065 -6.237 3.689 1.00 97.25 104 PHE A O 1
ATOM 861 N N . SER A 1 105 ? -1.897 -5.511 4.770 1.00 97.75 105 SER A N 1
ATOM 862 C CA . SER A 1 105 ? -2.617 -6.779 4.683 1.00 97.75 105 SER A CA 1
ATOM 863 C C . SER A 1 105 ? -3.513 -6.823 3.444 1.00 97.75 105 SER A C 1
ATOM 865 O O . SER A 1 105 ? -4.178 -5.833 3.124 1.00 97.75 105 SER A O 1
ATOM 867 N N . TYR A 1 106 ? -3.621 -7.983 2.810 1.00 98.19 106 TYR A N 1
ATOM 868 C CA . TYR A 1 106 ? -4.571 -8.242 1.733 1.00 98.19 106 TYR A CA 1
ATOM 869 C C . TYR A 1 106 ? -5.012 -9.710 1.736 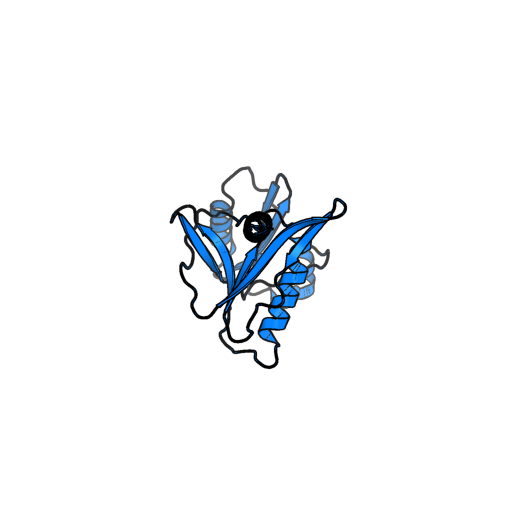1.00 98.19 106 TYR A C 1
ATOM 871 O O . TYR A 1 106 ? -4.370 -10.571 2.336 1.00 98.19 106 TYR A O 1
ATOM 879 N N . ALA A 1 107 ? -6.122 -10.000 1.065 1.00 97.62 107 ALA A N 1
ATOM 880 C CA . ALA A 1 107 ? -6.575 -11.362 0.823 1.00 97.62 107 ALA A CA 1
ATOM 881 C C . ALA A 1 107 ? -5.930 -11.901 -0.465 1.00 97.62 107 ALA A C 1
ATOM 883 O O . ALA A 1 107 ? -6.262 -11.451 -1.566 1.00 97.62 107 ALA A O 1
ATOM 884 N N . ASP A 1 108 ? -5.009 -12.854 -0.322 1.00 96.81 108 ASP A N 1
ATOM 885 C CA . ASP A 1 108 ? -4.395 -13.573 -1.440 1.00 96.81 108 ASP A CA 1
ATOM 886 C C . ASP A 1 108 ? -5.400 -14.589 -1.991 1.00 96.81 108 ASP A C 1
ATOM 888 O O . ASP A 1 108 ? -5.792 -15.547 -1.315 1.00 96.81 108 ASP A O 1
ATOM 892 N N . THR A 1 109 ? -5.839 -14.379 -3.230 1.00 96.12 109 THR A N 1
ATOM 893 C CA . THR A 1 109 ? -6.848 -15.230 -3.867 1.00 96.12 109 THR A CA 1
ATOM 894 C C . THR A 1 109 ? -6.285 -16.553 -4.390 1.00 96.12 109 THR A C 1
ATOM 896 O O . THR A 1 109 ? -7.057 -17.494 -4.581 1.00 96.12 109 THR A O 1
ATOM 899 N N . LEU A 1 110 ? -4.963 -16.669 -4.568 1.00 95.44 110 LEU A N 1
ATOM 900 C CA . LEU A 1 110 ? -4.292 -17.901 -4.988 1.00 95.44 110 LEU A CA 1
ATOM 901 C C . LEU A 1 110 ? -4.151 -18.869 -3.813 1.00 95.44 110 LEU A C 1
ATOM 903 O O . LEU A 1 110 ? -4.489 -20.047 -3.933 1.00 95.44 110 LEU A O 1
ATOM 907 N N . SER A 1 111 ? -3.661 -18.379 -2.670 1.00 93.88 111 SER A N 1
ATOM 908 C CA . SER A 1 111 ? -3.485 -19.205 -1.467 1.00 93.88 111 SER A CA 1
ATOM 909 C C . SER A 1 111 ? -4.724 -19.265 -0.572 1.00 93.88 111 SER A C 1
ATOM 911 O O . SER A 1 111 ? -4.799 -20.142 0.290 1.00 93.88 111 SER A O 1
ATOM 913 N N . LYS A 1 112 ? -5.705 -18.378 -0.795 1.00 94.62 112 LYS A N 1
ATOM 914 C CA . LYS A 1 112 ? -6.912 -18.200 0.033 1.00 94.62 112 LYS A CA 1
ATOM 915 C C . LYS A 1 112 ? -6.575 -17.866 1.488 1.00 94.62 112 LYS A C 1
ATOM 917 O O . LYS A 1 112 ? -7.228 -18.354 2.412 1.00 94.62 112 LYS A O 1
ATOM 922 N N . LYS A 1 113 ? -5.541 -17.050 1.692 1.00 95.31 113 LYS A N 1
ATOM 923 C CA . LYS A 1 113 ? -5.040 -16.657 3.013 1.00 95.31 113 LYS A CA 1
ATOM 924 C C . LYS A 1 113 ? -4.909 -15.145 3.134 1.00 95.31 113 LYS A C 1
ATOM 926 O O . LYS A 1 113 ? -4.798 -14.425 2.143 1.00 95.31 113 LYS A O 1
ATOM 931 N N . LEU A 1 114 ? -4.900 -14.675 4.378 1.00 96.62 114 LEU A N 1
ATOM 932 C CA . LEU A 1 114 ? -4.411 -13.341 4.700 1.00 96.62 114 LEU A CA 1
ATOM 933 C C . LEU A 1 114 ? -2.918 -13.284 4.370 1.00 96.62 114 LEU A C 1
ATOM 935 O O . LEU A 1 114 ? -2.176 -14.204 4.702 1.00 96.62 114 LEU A O 1
ATOM 939 N N . SER A 1 115 ? -2.493 -12.240 3.677 1.00 98.06 115 SER A N 1
ATOM 940 C CA . SER A 1 115 ? -1.117 -12.076 3.226 1.00 98.06 115 SER A CA 1
ATOM 941 C C . SER A 1 115 ? -0.641 -10.649 3.438 1.00 98.06 115 SER A C 1
ATOM 943 O O . SER A 1 115 ? -1.440 -9.712 3.479 1.00 98.06 115 SER A O 1
ATOM 945 N N . PHE A 1 116 ? 0.672 -10.494 3.575 1.00 98.00 116 PHE A N 1
ATOM 946 C CA . PHE A 1 116 ? 1.303 -9.234 3.942 1.00 98.00 116 PHE A CA 1
ATOM 947 C C . PHE A 1 116 ? 2.312 -8.777 2.886 1.00 98.00 116 PHE A C 1
ATOM 949 O O . PHE A 1 116 ? 3.108 -9.570 2.373 1.00 98.00 116 PHE A O 1
ATOM 956 N N . LEU A 1 117 ? 2.284 -7.479 2.579 1.00 95.94 117 LEU A N 1
ATOM 957 C CA . LEU A 1 117 ? 3.202 -6.802 1.665 1.00 95.94 117 LEU A CA 1
ATOM 958 C C . LEU A 1 117 ? 3.956 -5.705 2.413 1.00 95.94 117 LEU A C 1
ATOM 960 O O . LEU A 1 117 ? 3.349 -4.732 2.855 1.00 95.94 117 LEU A O 1
ATOM 964 N N . LYS A 1 118 ? 5.277 -5.845 2.530 1.00 96.00 118 LYS A N 1
ATOM 965 C CA . LYS A 1 118 ? 6.134 -4.834 3.159 1.00 96.00 118 LYS A CA 1
ATOM 966 C C . LYS A 1 118 ? 6.157 -3.549 2.328 1.00 96.00 118 LYS A C 1
ATOM 968 O O . LYS A 1 118 ? 6.327 -3.636 1.112 1.00 96.00 118 LYS A O 1
ATOM 973 N N . PHE A 1 119 ? 6.044 -2.381 2.962 1.00 93.38 119 PHE A N 1
ATOM 974 C CA . PHE A 1 119 ? 5.958 -1.099 2.248 1.00 93.38 119 PHE A CA 1
ATOM 975 C C . PHE A 1 119 ? 6.842 0.034 2.795 1.00 93.38 119 PHE A C 1
ATOM 977 O O . PHE A 1 119 ? 6.641 1.184 2.420 1.00 93.38 119 PHE A O 1
ATOM 984 N N . ASP A 1 120 ? 7.881 -0.267 3.582 1.00 83.00 120 ASP A N 1
ATOM 985 C CA . ASP A 1 120 ? 8.793 0.745 4.161 1.00 83.00 120 ASP A CA 1
ATOM 986 C C . ASP A 1 120 ? 9.392 1.738 3.140 1.00 83.00 120 ASP A C 1
ATOM 988 O O . ASP A 1 120 ? 9.767 2.854 3.486 1.00 83.00 120 ASP A O 1
ATOM 992 N N . GLY A 1 121 ? 9.520 1.327 1.873 1.00 77.19 121 GLY A N 1
ATOM 993 C CA . GLY A 1 121 ? 10.067 2.153 0.792 1.00 77.19 121 GLY A CA 1
ATOM 994 C C . GLY A 1 121 ? 9.057 3.082 0.113 1.00 77.19 121 GLY A C 1
ATOM 995 O O . GLY A 1 121 ? 9.426 3.774 -0.836 1.00 77.19 121 GLY A O 1
ATOM 996 N N . VAL A 1 122 ? 7.791 3.082 0.537 1.00 85.38 122 VAL A N 1
ATOM 997 C CA . VAL A 1 122 ? 6.739 3.895 -0.081 1.00 85.38 122 VAL A CA 1
ATOM 998 C C . VAL A 1 122 ? 6.725 5.282 0.547 1.00 85.38 122 VAL A C 1
ATOM 1000 O O . VAL A 1 122 ? 6.426 5.450 1.727 1.00 85.38 122 VAL A O 1
ATOM 1003 N N . ILE A 1 123 ? 7.018 6.295 -0.267 1.00 81.38 123 ILE A N 1
ATOM 1004 C CA . ILE A 1 123 ? 6.955 7.699 0.135 1.00 81.38 123 ILE A CA 1
ATOM 1005 C C . ILE A 1 123 ? 5.699 8.318 -0.466 1.00 81.38 123 ILE A C 1
ATOM 1007 O O . ILE A 1 123 ? 5.601 8.493 -1.678 1.00 81.38 123 ILE A O 1
ATOM 1011 N N . PHE A 1 124 ? 4.763 8.718 0.389 1.00 84.75 124 PHE A N 1
ATOM 1012 C CA . PHE A 1 124 ? 3.568 9.429 -0.048 1.00 84.75 124 PHE A CA 1
ATOM 1013 C C . PHE A 1 124 ? 3.856 10.920 -0.221 1.00 84.75 124 PHE A C 1
ATOM 1015 O O . PHE A 1 124 ? 4.154 11.629 0.745 1.00 84.75 124 PHE A O 1
ATOM 1022 N N . LYS A 1 125 ? 3.746 11.408 -1.457 1.00 79.06 125 LYS A N 1
ATOM 1023 C CA . LYS A 1 125 ? 3.727 12.837 -1.774 1.00 79.06 125 LYS A CA 1
ATOM 1024 C C . LYS A 1 125 ? 2.284 13.233 -2.060 1.00 79.06 125 LYS A C 1
ATOM 1026 O O . LYS A 1 125 ? 1.615 12.603 -2.867 1.00 79.06 125 LYS A O 1
ATOM 1031 N N . THR A 1 126 ? 1.789 14.231 -1.338 1.00 74.44 126 THR A N 1
ATOM 1032 C CA . THR A 1 126 ? 0.410 14.730 -1.471 1.00 74.44 126 THR A CA 1
ATOM 1033 C C . THR A 1 126 ? 0.382 16.182 -1.931 1.00 74.44 126 THR A C 1
ATOM 1035 O O . THR A 1 126 ? -0.623 16.864 -1.733 1.00 74.44 126 THR A O 1
ATOM 1038 N N . ASP A 1 127 ? 1.494 16.692 -2.468 1.00 71.56 127 ASP A N 1
ATOM 1039 C CA . ASP A 1 127 ? 1.436 17.953 -3.190 1.00 71.56 127 ASP A CA 1
ATOM 1040 C C . ASP A 1 127 ? 0.592 17.735 -4.456 1.00 71.56 127 ASP A C 1
ATOM 1042 O O . ASP A 1 127 ? 0.591 16.661 -5.049 1.00 71.56 127 ASP A O 1
ATOM 1046 N N . SER A 1 128 ? -0.203 18.725 -4.863 1.00 69.81 128 SER A N 1
ATOM 1047 C CA . SER A 1 128 ? -1.044 18.611 -6.069 1.00 69.81 128 SER A CA 1
ATOM 1048 C C . SER A 1 128 ? -0.219 18.607 -7.369 1.00 69.81 128 SER A C 1
ATOM 1050 O O . SER A 1 128 ? -0.741 18.908 -8.442 1.00 69.81 128 SER A O 1
ATOM 1052 N N . ILE A 1 129 ? 1.088 18.352 -7.280 1.00 76.19 129 ILE A N 1
ATOM 1053 C CA . ILE A 1 129 ? 2.039 18.414 -8.377 1.00 76.19 129 ILE A CA 1
ATOM 1054 C C . ILE A 1 129 ? 2.153 17.006 -8.954 1.00 76.19 129 ILE A C 1
ATOM 1056 O O . ILE A 1 129 ? 2.497 16.064 -8.252 1.00 76.19 129 ILE A O 1
ATOM 1060 N N . LEU A 1 130 ? 1.904 16.855 -10.258 1.00 77.75 130 LEU A N 1
ATOM 1061 C CA . LEU A 1 130 ? 2.151 15.573 -10.922 1.00 77.75 130 LEU A CA 1
ATOM 1062 C C . LEU A 1 130 ? 3.621 15.176 -10.754 1.00 77.75 130 LEU A C 1
ATOM 1064 O O . LEU A 1 130 ? 4.514 16.008 -10.955 1.00 77.75 130 LEU A O 1
ATOM 1068 N N . SER A 1 131 ? 3.873 13.894 -10.492 1.00 80.19 131 SER A N 1
ATOM 1069 C CA . SER A 1 131 ? 5.212 13.340 -10.267 1.00 80.19 131 SER A CA 1
ATOM 1070 C C . SER A 1 131 ? 6.225 13.766 -11.333 1.00 80.19 131 SER A C 1
ATOM 1072 O O . SER A 1 131 ? 7.360 14.102 -11.003 1.00 80.19 131 SER A O 1
ATOM 1074 N N . LYS A 1 132 ? 5.811 13.897 -12.604 1.00 80.62 132 LYS A N 1
ATOM 1075 C CA . LYS A 1 132 ? 6.688 14.381 -13.688 1.00 80.62 132 LYS A CA 1
ATOM 1076 C C . LYS A 1 132 ? 7.290 15.764 -13.416 1.00 80.62 132 LYS A C 1
ATOM 1078 O O . LYS A 1 132 ? 8.464 15.999 -13.698 1.00 80.62 132 LYS A O 1
ATOM 1083 N N . TYR A 1 133 ? 6.501 16.689 -12.869 1.00 85.56 133 TYR A N 1
ATOM 1084 C CA . TYR A 1 133 ? 6.967 18.038 -12.551 1.00 85.56 133 TYR A CA 1
ATOM 1085 C C . TYR A 1 133 ? 7.846 18.032 -11.304 1.00 85.56 133 TYR A C 1
ATOM 1087 O O . TYR A 1 133 ? 8.862 18.730 -11.275 1.00 85.56 133 TYR A O 1
ATOM 1095 N N . TYR A 1 134 ? 7.494 17.215 -10.306 1.00 86.00 134 TYR A N 1
ATOM 1096 C CA . TYR A 1 134 ? 8.312 17.033 -9.112 1.00 86.00 134 TYR A CA 1
ATOM 1097 C C . TYR A 1 134 ? 9.706 16.503 -9.473 1.00 86.00 134 TYR A C 1
ATOM 1099 O O . TYR A 1 134 ? 10.709 17.103 -9.084 1.00 86.00 134 TYR A O 1
ATOM 1107 N N . ILE A 1 135 ? 9.772 15.439 -10.277 1.00 88.06 135 ILE A N 1
ATOM 1108 C CA . ILE A 1 135 ? 11.021 14.827 -10.747 1.00 88.06 135 ILE A CA 1
ATOM 1109 C C . ILE A 1 135 ? 11.837 15.834 -11.553 1.00 88.06 135 ILE A C 1
ATOM 1111 O O . ILE A 1 135 ? 13.022 16.002 -11.284 1.00 88.06 135 ILE A O 1
ATOM 1115 N N . LYS A 1 136 ? 11.213 16.565 -12.490 1.00 88.38 136 LYS A N 1
ATOM 1116 C CA . LYS A 1 136 ? 11.905 17.585 -13.293 1.00 88.38 136 LYS A CA 1
ATOM 1117 C C . LYS A 1 136 ? 12.574 18.653 -12.423 1.00 88.38 136 LYS A C 1
ATOM 1119 O O . LYS A 1 136 ? 13.687 19.069 -12.725 1.00 88.38 136 LYS A O 1
ATOM 1124 N N . LYS A 1 137 ? 11.916 19.090 -11.344 1.00 90.44 137 LYS A N 1
ATOM 1125 C CA . LYS A 1 137 ? 12.468 20.084 -10.408 1.00 90.44 137 LYS A CA 1
ATOM 1126 C C . LYS A 1 137 ? 13.604 19.525 -9.539 1.00 9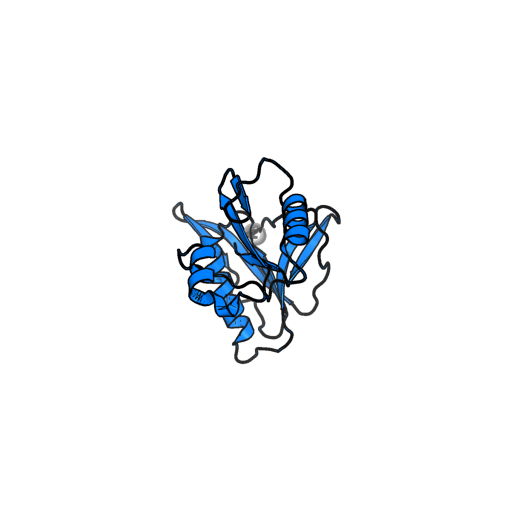0.44 137 LYS A C 1
ATOM 1128 O O . LYS A 1 137 ? 14.449 20.292 -9.090 1.00 90.44 137 LYS A O 1
ATOM 1133 N N . HIS A 1 138 ? 13.637 18.213 -9.315 1.00 89.94 138 HIS A N 1
ATOM 1134 C CA . HIS A 1 138 ? 14.605 17.532 -8.449 1.00 89.94 138 HIS A CA 1
ATOM 1135 C C . HIS A 1 138 ? 15.459 16.517 -9.224 1.00 89.94 138 HIS A C 1
ATOM 1137 O O . HIS A 1 138 ? 15.853 15.493 -8.667 1.00 89.94 138 HIS A O 1
ATOM 1143 N N . SER A 1 139 ? 15.737 16.787 -10.504 1.00 90.38 139 SER A N 1
ATOM 1144 C CA . SER A 1 139 ? 16.270 15.815 -11.470 1.00 90.38 139 SER A CA 1
ATOM 1145 C C . SER A 1 139 ? 17.485 15.049 -10.959 1.00 90.38 139 SER A C 1
ATOM 1147 O O . SER A 1 139 ? 17.545 13.838 -11.136 1.00 90.38 139 SER A O 1
ATOM 1149 N N . ASN A 1 140 ? 18.402 15.726 -10.263 1.00 93.56 140 ASN A N 1
ATOM 1150 C CA . ASN A 1 140 ? 19.640 15.144 -9.737 1.00 93.56 140 ASN A CA 1
ATOM 1151 C C . ASN A 1 140 ? 19.401 13.919 -8.838 1.00 93.56 140 ASN A C 1
ATOM 1153 O O . ASN A 1 140 ? 20.195 12.987 -8.868 1.00 93.56 140 ASN A O 1
ATOM 1157 N N . ASN A 1 141 ? 18.291 13.880 -8.094 1.00 91.00 141 ASN A N 1
ATOM 1158 C CA . ASN A 1 141 ? 17.947 12.750 -7.222 1.00 91.00 141 ASN A CA 1
ATOM 1159 C C . ASN A 1 141 ? 17.422 11.532 -7.998 1.00 91.00 141 ASN A C 1
ATOM 1161 O O . ASN A 1 141 ? 17.302 10.447 -7.433 1.00 91.00 141 ASN A O 1
ATOM 1165 N N . TYR A 1 142 ? 17.075 11.718 -9.272 1.00 91.38 142 TYR A N 1
ATOM 1166 C CA . TYR A 1 142 ? 16.343 10.749 -10.081 1.00 91.38 142 TYR A CA 1
ATOM 1167 C C . TYR A 1 142 ? 17.115 10.271 -11.322 1.00 91.38 142 TYR A C 1
ATOM 1169 O O . TYR A 1 142 ? 16.665 9.325 -11.963 1.00 91.38 142 TYR A O 1
ATOM 1177 N N . LEU A 1 143 ? 18.272 10.865 -11.652 1.00 90.94 143 LEU A N 1
ATOM 1178 C CA . LEU A 1 143 ? 19.068 10.543 -12.854 1.00 90.94 143 LEU A CA 1
ATOM 1179 C C . LEU A 1 143 ? 19.484 9.064 -12.952 1.00 90.94 143 LEU A C 1
ATOM 1181 O O . LEU A 1 143 ? 19.535 8.498 -14.049 1.00 90.94 143 LEU A O 1
ATOM 1185 N N . GLU A 1 144 ? 19.744 8.436 -11.807 1.00 92.38 144 GLU A N 1
ATOM 1186 C CA . GLU A 1 144 ? 20.214 7.047 -11.709 1.00 92.38 144 GLU A CA 1
ATOM 1187 C C . GLU A 1 144 ? 19.086 6.009 -11.786 1.00 92.38 144 GLU A C 1
ATOM 1189 O O . GLU A 1 144 ? 19.346 4.807 -11.825 1.00 92.38 144 GLU A O 1
ATOM 1194 N N . TYR A 1 145 ? 17.827 6.451 -11.834 1.00 93.25 145 TYR A N 1
ATOM 1195 C CA . TYR A 1 145 ? 16.671 5.563 -11.879 1.00 93.25 145 TYR A CA 1
ATOM 1196 C C . TYR A 1 145 ? 16.027 5.537 -13.263 1.00 93.25 145 TYR A C 1
ATOM 1198 O O . TYR A 1 145 ? 15.996 6.531 -13.992 1.00 93.25 145 TYR A O 1
ATOM 1206 N N . ASN A 1 146 ? 15.431 4.396 -13.592 1.00 94.56 146 ASN A N 1
ATOM 1207 C CA . ASN A 1 146 ? 14.407 4.312 -14.623 1.00 94.56 146 ASN A CA 1
ATOM 1208 C C . ASN A 1 146 ? 13.084 4.802 -14.019 1.00 94.56 146 ASN A C 1
ATOM 1210 O O . ASN A 1 146 ? 12.408 4.068 -13.297 1.00 94.56 146 ASN A O 1
ATOM 1214 N N . ASN A 1 147 ? 12.768 6.079 -14.229 1.00 93.00 147 ASN A N 1
ATOM 1215 C CA . ASN A 1 147 ? 11.587 6.710 -13.645 1.00 93.00 147 ASN A CA 1
ATOM 1216 C C . ASN A 1 147 ? 10.367 6.460 -14.525 1.00 93.00 147 ASN A C 1
ATOM 1218 O O . ASN A 1 147 ? 10.333 6.897 -15.674 1.00 93.00 147 ASN A O 1
ATOM 1222 N N . ILE A 1 148 ? 9.355 5.811 -13.960 1.00 92.81 148 ILE A N 1
ATOM 1223 C CA . ILE A 1 148 ? 8.094 5.531 -14.643 1.00 92.81 148 ILE A CA 1
ATOM 1224 C C . ILE A 1 148 ? 6.970 6.184 -13.858 1.00 92.81 148 ILE A C 1
ATOM 1226 O O . ILE A 1 148 ? 6.785 5.897 -12.679 1.00 92.81 148 ILE A O 1
ATOM 1230 N N . ASN A 1 149 ? 6.213 7.054 -14.512 1.00 90.69 149 ASN A N 1
ATOM 1231 C CA . ASN A 1 149 ? 5.004 7.631 -13.951 1.00 90.69 149 ASN A CA 1
ATOM 1232 C C . ASN A 1 149 ? 3.808 6.737 -14.281 1.00 90.69 149 ASN A C 1
ATOM 1234 O O . ASN A 1 149 ? 3.604 6.373 -15.431 1.00 90.69 149 ASN A O 1
ATOM 1238 N N . LEU A 1 150 ? 3.003 6.403 -13.288 1.00 90.19 150 LEU A N 1
ATOM 1239 C CA . LEU A 1 150 ? 1.756 5.679 -13.438 1.00 90.19 150 LEU A CA 1
ATOM 1240 C C . LEU A 1 150 ? 0.632 6.632 -13.062 1.00 90.19 150 LEU A C 1
ATOM 1242 O O . LEU A 1 150 ? 0.693 7.304 -12.041 1.00 90.19 150 LEU A O 1
ATOM 1246 N N . THR A 1 151 ? -0.402 6.721 -13.888 1.00 87.62 151 THR A N 1
ATOM 1247 C CA . THR A 1 151 ? -1.564 7.559 -13.577 1.00 87.62 151 THR A CA 1
ATOM 1248 C C . THR A 1 151 ? -2.833 6.746 -13.717 1.00 87.62 151 THR A C 1
ATOM 1250 O O . THR A 1 151 ? -3.113 6.183 -14.776 1.00 87.62 151 THR A O 1
ATOM 1253 N N . PHE A 1 152 ? -3.605 6.702 -12.634 1.00 86.12 152 PHE A N 1
ATOM 1254 C CA . PHE A 1 152 ? -4.859 5.967 -12.542 1.00 86.12 152 PHE A CA 1
ATOM 1255 C C . PHE A 1 152 ? -6.029 6.944 -12.550 1.00 86.12 152 PHE A C 1
ATOM 1257 O O . PHE A 1 152 ? -6.250 7.680 -11.591 1.00 86.12 152 PHE A O 1
ATOM 1264 N N . ASN A 1 153 ? -6.801 6.919 -13.629 1.00 85.44 153 ASN A N 1
ATOM 1265 C CA . ASN A 1 153 ? -8.094 7.585 -13.721 1.00 85.44 153 ASN A CA 1
ATOM 1266 C C . ASN A 1 153 ? -9.208 6.530 -13.665 1.00 85.44 153 ASN A C 1
ATOM 1268 O O . ASN A 1 153 ? -8.946 5.367 -13.979 1.00 85.44 153 ASN A O 1
ATOM 1272 N N . PRO A 1 154 ? -10.465 6.913 -13.367 1.00 84.56 154 PRO A N 1
ATOM 1273 C CA . PRO A 1 154 ? -11.571 5.960 -13.239 1.00 84.56 154 PRO A CA 1
ATOM 1274 C C . PRO A 1 154 ? -11.715 4.974 -14.407 1.00 84.56 154 PRO A C 1
ATOM 1276 O O . PRO A 1 154 ? -12.077 3.825 -14.192 1.00 84.56 154 PRO A O 1
ATOM 1279 N N . ASN A 1 155 ? -11.390 5.415 -15.629 1.00 86.19 155 ASN A N 1
ATOM 1280 C CA . ASN A 1 155 ? -11.585 4.638 -16.857 1.00 86.19 155 ASN A CA 1
ATOM 1281 C C . ASN A 1 155 ? -10.296 4.430 -17.669 1.00 86.19 155 ASN A C 1
ATOM 1283 O O . ASN A 1 155 ? -10.360 4.002 -18.820 1.00 86.19 155 ASN A O 1
ATOM 1287 N N . SER A 1 156 ? -9.129 4.809 -17.144 1.00 88.25 156 SER A N 1
ATOM 1288 C CA . SER A 1 156 ? -7.879 4.681 -17.898 1.00 88.25 156 SER A CA 1
ATOM 1289 C C . SER A 1 156 ? -6.666 4.644 -16.992 1.00 88.25 156 SER A C 1
ATOM 1291 O O . SER A 1 156 ? -6.556 5.475 -16.089 1.00 88.25 156 SER A O 1
ATOM 1293 N N . THR A 1 157 ? -5.712 3.797 -17.345 1.00 90.94 157 THR A N 1
ATOM 1294 C CA . THR A 1 157 ? -4.373 3.795 -16.762 1.00 90.94 157 THR A CA 1
ATOM 1295 C C . THR A 1 157 ? -3.382 4.324 -17.789 1.00 90.94 157 THR A C 1
ATOM 1297 O O . THR A 1 157 ? -3.539 4.088 -18.987 1.00 90.94 157 THR A O 1
ATOM 1300 N N . TRP A 1 158 ? -2.387 5.071 -17.330 1.00 90.75 158 TRP A N 1
ATOM 1301 C CA . TRP A 1 158 ? -1.336 5.635 -18.168 1.00 90.75 158 TRP A CA 1
ATOM 1302 C C . TRP A 1 158 ? 0.024 5.218 -17.623 1.00 90.75 158 TRP A C 1
ATOM 1304 O O . TRP A 1 158 ? 0.229 5.249 -16.409 1.00 90.75 158 TRP A O 1
ATOM 1314 N N . ILE A 1 159 ? 0.931 4.851 -18.527 1.00 91.56 159 ILE A N 1
ATOM 1315 C CA . ILE A 1 159 ? 2.354 4.653 -18.247 1.00 91.56 159 ILE A CA 1
ATOM 1316 C C . ILE A 1 159 ? 3.085 5.806 -18.933 1.00 91.56 159 ILE A C 1
ATOM 1318 O O . ILE A 1 159 ? 3.046 5.954 -20.154 1.00 91.56 159 ILE A O 1
ATOM 1322 N N . ASN A 1 160 ? 3.720 6.658 -18.138 1.00 89.12 160 ASN A N 1
ATOM 1323 C CA . ASN A 1 160 ? 4.199 7.976 -18.534 1.00 89.12 160 ASN A CA 1
ATOM 1324 C C . ASN A 1 160 ? 3.080 8.791 -19.201 1.00 89.12 160 ASN A C 1
ATOM 1326 O O . ASN A 1 160 ? 2.022 8.987 -18.605 1.00 89.12 160 ASN A O 1
ATOM 1330 N N . ASP A 1 161 ? 3.308 9.274 -20.419 1.00 86.81 161 ASP A N 1
ATOM 1331 C CA . ASP A 1 161 ? 2.325 10.027 -21.198 1.00 86.81 161 ASP A CA 1
ATOM 1332 C C . ASP A 1 161 ? 1.549 9.121 -22.186 1.00 86.81 161 ASP A C 1
ATOM 1334 O O . ASP A 1 161 ? 0.787 9.621 -23.012 1.00 86.81 161 ASP A O 1
ATOM 1338 N N . ALA A 1 162 ? 1.711 7.790 -22.108 1.00 89.00 162 ALA A N 1
ATOM 1339 C CA . ALA A 1 162 ? 1.021 6.825 -22.962 1.00 89.00 162 ALA A CA 1
ATOM 1340 C C . ALA A 1 162 ? -0.183 6.200 -22.245 1.00 89.00 162 ALA A C 1
ATOM 1342 O O . ALA A 1 162 ? -0.055 5.557 -21.197 1.00 89.00 162 ALA A O 1
ATOM 1343 N N . LYS A 1 163 ? -1.371 6.368 -22.834 1.00 89.88 163 LYS A N 1
ATOM 1344 C CA . LYS A 1 163 ? -2.591 5.706 -22.371 1.00 89.88 163 LYS A CA 1
ATOM 1345 C C . LYS A 1 163 ? -2.497 4.216 -22.672 1.00 89.88 163 LYS A C 1
ATOM 1347 O O . LYS A 1 163 ? -2.241 3.834 -23.809 1.00 89.88 163 LYS A O 1
ATOM 1352 N N . MET A 1 164 ? -2.762 3.387 -21.673 1.00 88.44 164 MET A N 1
ATOM 1353 C CA . MET A 1 164 ? -2.877 1.951 -21.874 1.00 88.44 164 MET A CA 1
ATOM 1354 C C . MET A 1 164 ? -4.206 1.626 -22.553 1.00 88.44 164 MET A C 1
ATOM 1356 O O . MET A 1 164 ? -5.262 2.121 -22.140 1.00 88.44 164 MET A O 1
ATOM 1360 N N . GLU A 1 165 ? -4.161 0.773 -23.572 1.00 78.81 165 GLU A N 1
ATOM 1361 C CA . GLU A 1 165 ? -5.364 0.089 -24.037 1.00 78.81 165 GLU A CA 1
ATOM 1362 C C . GLU A 1 165 ? -5.834 -0.912 -22.970 1.00 78.81 165 GLU A C 1
ATOM 1364 O O . GLU A 1 165 ? -5.081 -1.268 -22.059 1.00 78.81 165 GLU A O 1
ATOM 1369 N N . GLN A 1 166 ? -7.105 -1.319 -23.021 1.00 68.12 166 GLN A N 1
ATOM 1370 C CA . GLN A 1 166 ? -7.637 -2.287 -22.059 1.00 68.12 166 GLN A CA 1
ATOM 1371 C C . GLN A 1 166 ? -6.788 -3.571 -22.097 1.00 68.12 166 GLN A C 1
ATOM 1373 O O . GLN A 1 166 ? -6.672 -4.204 -23.141 1.00 68.12 166 GLN A O 1
ATOM 1378 N N . GLY A 1 167 ? -6.181 -3.942 -20.966 1.00 69.12 167 GLY A N 1
ATOM 1379 C CA . GLY A 1 167 ? -5.233 -5.056 -20.880 1.00 69.12 167 GLY A CA 1
ATOM 1380 C C . GLY A 1 167 ? -4.676 -5.260 -19.467 1.00 69.12 167 GLY A C 1
ATOM 1381 O O . GLY A 1 167 ? -5.037 -4.544 -18.528 1.00 69.12 167 GLY A O 1
ATOM 1382 N N . GLU A 1 168 ? -3.796 -6.252 -19.302 1.00 82.81 168 GLU A N 1
ATOM 1383 C CA . GLU A 1 168 ? -3.143 -6.557 -18.023 1.00 82.81 168 GLU A CA 1
ATOM 1384 C C . GLU A 1 168 ? -2.015 -5.561 -17.715 1.00 82.81 168 GLU A C 1
ATOM 1386 O O . GLU A 1 168 ? -0.884 -5.719 -18.176 1.00 82.81 168 GLU A O 1
ATOM 1391 N N . LEU A 1 169 ? -2.305 -4.565 -16.866 1.00 87.12 169 LEU A N 1
ATOM 1392 C CA . LEU A 1 169 ? -1.338 -3.559 -16.397 1.00 87.12 169 LEU A CA 1
ATOM 1393 C C . LEU A 1 169 ? 0.020 -4.153 -16.007 1.00 87.12 169 LEU A C 1
ATOM 1395 O O . LEU A 1 169 ? 1.056 -3.595 -16.351 1.00 87.12 169 LEU A O 1
ATOM 1399 N N . LYS A 1 170 ? 0.006 -5.272 -15.275 1.00 87.94 170 LYS A N 1
ATOM 1400 C CA . LYS A 1 170 ? 1.215 -5.929 -14.773 1.00 87.94 170 LYS A CA 1
ATOM 1401 C C . LYS A 1 170 ? 2.145 -6.324 -15.919 1.00 87.94 170 LYS A C 1
ATOM 1403 O O . LYS A 1 170 ? 3.314 -5.960 -15.890 1.00 87.94 170 LYS A O 1
ATOM 1408 N N . THR A 1 171 ? 1.622 -7.038 -16.909 1.00 89.38 171 THR A N 1
ATOM 1409 C CA . THR A 1 171 ? 2.398 -7.577 -18.030 1.00 89.38 171 THR A CA 1
ATOM 1410 C C . THR A 1 171 ? 2.988 -6.441 -18.860 1.00 89.38 171 THR A C 1
ATOM 1412 O O . THR A 1 171 ? 4.203 -6.366 -19.013 1.00 89.38 171 THR A O 1
ATOM 1415 N N . THR A 1 172 ? 2.164 -5.466 -19.256 1.00 91.12 172 THR A N 1
ATOM 1416 C CA . THR A 1 172 ? 2.631 -4.300 -20.020 1.00 91.12 172 THR A CA 1
ATOM 1417 C C . THR A 1 172 ? 3.650 -3.458 -19.248 1.00 91.12 172 THR A C 1
ATOM 1419 O O . THR A 1 172 ? 4.629 -2.989 -19.823 1.00 91.12 172 THR A O 1
ATOM 1422 N N . LEU A 1 173 ? 3.452 -3.254 -17.941 1.00 92.81 173 LEU A N 1
ATOM 1423 C CA . LEU A 1 173 ? 4.406 -2.509 -17.121 1.00 92.81 173 LEU A CA 1
ATOM 1424 C C . LEU A 1 173 ? 5.749 -3.240 -17.017 1.00 92.81 173 LEU A C 1
ATOM 1426 O O . LEU A 1 173 ? 6.790 -2.594 -17.075 1.00 92.81 173 LEU A O 1
ATOM 1430 N N . LEU A 1 174 ? 5.739 -4.567 -16.877 1.00 92.50 174 LEU A N 1
ATOM 1431 C CA . LEU A 1 174 ? 6.963 -5.367 -16.819 1.00 92.50 174 LEU A CA 1
ATOM 1432 C C . LEU A 1 174 ? 7.733 -5.328 -18.143 1.00 92.50 174 LEU A C 1
ATOM 1434 O O . LEU A 1 174 ? 8.939 -5.109 -18.117 1.00 92.50 174 LEU A O 1
ATOM 1438 N N . GLU A 1 175 ? 7.048 -5.464 -19.278 1.00 92.06 175 GLU A N 1
ATOM 1439 C CA . GLU A 1 175 ? 7.658 -5.326 -20.609 1.00 92.06 175 GLU A CA 1
ATOM 1440 C C . GLU A 1 175 ? 8.250 -3.926 -20.814 1.00 92.06 175 GLU A C 1
ATOM 1442 O O . GLU A 1 175 ? 9.380 -3.783 -21.282 1.00 92.06 175 GLU A O 1
ATOM 1447 N N . PHE A 1 176 ? 7.521 -2.883 -20.403 1.00 92.88 176 PHE A N 1
ATOM 1448 C CA . PHE A 1 176 ? 8.019 -1.512 -20.464 1.00 92.88 176 PHE A CA 1
ATOM 1449 C C . PHE A 1 176 ? 9.269 -1.329 -19.595 1.00 92.88 176 PHE A C 1
ATOM 1451 O O . PHE A 1 176 ? 10.228 -0.703 -20.035 1.00 92.88 176 PHE A O 1
ATOM 1458 N N . ILE A 1 177 ? 9.275 -1.876 -18.375 1.00 95.00 177 ILE A N 1
ATOM 1459 C CA . ILE A 1 177 ? 10.431 -1.826 -17.470 1.00 95.00 177 ILE A CA 1
ATOM 1460 C C . ILE A 1 177 ? 11.636 -2.531 -18.085 1.00 95.00 177 ILE A C 1
ATOM 1462 O O . ILE A 1 177 ? 12.732 -1.973 -18.056 1.00 95.00 177 ILE A O 1
ATOM 1466 N N . ASP A 1 178 ? 11.449 -3.734 -18.622 1.00 94.19 178 ASP A N 1
ATOM 1467 C CA . ASP A 1 178 ? 12.523 -4.507 -19.245 1.00 94.19 178 ASP A CA 1
ATOM 1468 C C . ASP A 1 178 ? 13.157 -3.715 -20.396 1.00 94.19 178 ASP A C 1
ATOM 1470 O O . ASP A 1 178 ? 14.366 -3.472 -20.403 1.00 94.19 178 ASP A O 1
ATOM 1474 N N . PHE A 1 179 ? 12.316 -3.164 -21.275 1.00 93.62 179 PHE A N 1
ATOM 1475 C CA . PHE A 1 179 ? 12.743 -2.341 -22.401 1.00 93.62 179 PHE A CA 1
ATOM 1476 C C . PHE A 1 179 ? 13.409 -1.018 -21.980 1.00 93.62 179 PHE A C 1
ATOM 1478 O O . PHE A 1 179 ? 14.418 -0.619 -22.561 1.00 93.62 179 PHE A O 1
ATOM 1485 N N . SER A 1 180 ? 12.854 -0.307 -20.989 1.00 93.75 180 SER A N 1
ATOM 1486 C CA . SER A 1 180 ? 13.269 1.064 -20.656 1.00 93.75 180 SER A CA 1
ATOM 1487 C C . SER A 1 180 ? 14.356 1.151 -19.585 1.00 93.75 180 SER A C 1
ATOM 1489 O O . SER A 1 180 ? 14.973 2.207 -19.438 1.00 93.75 180 SER A O 1
ATOM 1491 N N . SER A 1 181 ? 14.589 0.085 -18.810 1.00 93.31 181 SER A N 1
ATOM 1492 C CA . SER A 1 181 ? 15.456 0.156 -17.628 1.00 93.31 181 SER A CA 1
ATOM 1493 C C . SER A 1 181 ? 16.910 0.468 -17.961 1.00 93.31 181 SER A C 1
ATOM 1495 O O . SER A 1 181 ? 17.559 1.185 -17.200 1.00 93.31 181 SER A O 1
ATOM 1497 N N . GLY A 1 182 ? 17.442 -0.068 -19.06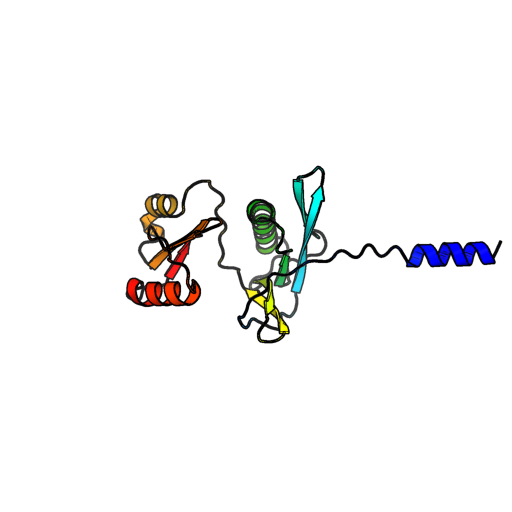5 1.00 88.88 182 GLY A N 1
ATOM 1498 C CA . GLY A 1 182 ? 18.853 0.089 -19.427 1.00 88.88 182 GLY A CA 1
ATOM 1499 C C . GLY A 1 182 ? 19.812 -0.326 -18.301 1.00 88.88 182 GLY A C 1
ATOM 1500 O O . GLY A 1 182 ? 20.852 0.303 -18.120 1.00 88.88 182 GLY A O 1
ATOM 1501 N N . GLY A 1 183 ? 19.425 -1.312 -17.480 1.00 88.25 183 GLY A N 1
ATOM 1502 C CA . GLY A 1 183 ? 20.177 -1.757 -16.299 1.00 88.25 183 GLY A CA 1
ATOM 1503 C C . GLY A 1 183 ? 20.023 -0.874 -15.051 1.00 88.25 183 GLY A C 1
ATOM 1504 O O . GLY A 1 183 ? 20.530 -1.230 -13.987 1.00 88.25 183 GLY A O 1
ATOM 1505 N N . LYS A 1 184 ? 19.305 0.252 -15.134 1.00 93.62 184 LYS A N 1
ATOM 1506 C CA . LYS A 1 184 ? 18.998 1.104 -13.980 1.00 93.62 184 LYS A CA 1
ATOM 1507 C C . LYS A 1 184 ? 17.895 0.496 -13.123 1.00 93.62 184 LYS A C 1
ATOM 1509 O O . LYS A 1 184 ? 16.967 -0.149 -13.611 1.00 93.62 184 LYS A O 1
ATOM 1514 N N . LYS A 1 185 ? 17.936 0.790 -11.822 1.00 93.12 185 LYS A N 1
ATOM 1515 C CA . LYS A 1 185 ? 16.840 0.456 -10.908 1.00 93.12 185 LYS A CA 1
ATOM 1516 C C . LYS A 1 185 ? 15.589 1.248 -11.293 1.00 93.12 185 LYS A C 1
ATOM 1518 O O . LYS A 1 185 ? 15.648 2.465 -11.457 1.00 93.12 185 LYS A O 1
ATOM 1523 N N . THR A 1 186 ? 14.450 0.571 -11.384 1.00 93.69 186 THR A N 1
ATOM 1524 C CA . THR A 1 186 ? 13.171 1.227 -11.683 1.00 93.69 186 THR A CA 1
ATOM 1525 C C . THR A 1 186 ? 12.577 1.877 -10.439 1.00 93.69 186 THR A C 1
ATOM 1527 O O . THR A 1 186 ? 12.526 1.266 -9.370 1.00 93.69 186 THR A O 1
ATOM 1530 N N . MET A 1 187 ? 12.102 3.112 -10.597 1.00 91.12 187 MET A N 1
ATOM 1531 C CA . MET A 1 187 ? 11.316 3.835 -9.605 1.00 91.12 187 MET A CA 1
ATOM 1532 C C . MET A 1 187 ? 9.951 4.171 -10.205 1.00 91.12 187 MET A C 1
ATOM 1534 O O . MET A 1 187 ? 9.864 4.885 -11.205 1.00 91.12 187 MET A O 1
ATOM 1538 N N . LEU A 1 188 ? 8.897 3.628 -9.594 1.00 90.56 188 LEU A N 1
ATOM 1539 C CA . LEU A 1 188 ? 7.516 3.914 -9.968 1.00 90.56 188 LEU A CA 1
ATOM 1540 C C . LEU A 1 188 ? 7.019 5.134 -9.197 1.00 90.56 188 LEU A C 1
ATOM 1542 O O . LEU A 1 188 ? 7.190 5.216 -7.980 1.00 90.56 188 LEU A O 1
ATOM 1546 N N . HIS A 1 189 ? 6.371 6.044 -9.908 1.00 88.00 189 HIS A N 1
ATOM 1547 C CA . HIS A 1 189 ? 5.733 7.234 -9.363 1.00 88.00 189 HIS A CA 1
ATOM 1548 C C . HIS A 1 189 ? 4.232 7.131 -9.620 1.00 88.00 189 HIS A C 1
ATOM 1550 O O . HIS A 1 189 ? 3.843 6.765 -10.723 1.00 88.00 189 HIS A O 1
ATOM 1556 N N . LEU A 1 190 ? 3.411 7.396 -8.607 1.00 82.12 190 LEU A N 1
ATOM 1557 C CA . LEU A 1 190 ? 1.958 7.178 -8.598 1.00 82.12 190 LEU A CA 1
ATOM 1558 C C . LEU A 1 190 ? 1.220 8.489 -8.335 1.00 82.12 190 LEU A C 1
ATOM 1560 O O . LEU A 1 190 ? 1.767 9.289 -7.542 1.00 82.12 190 LEU A O 1
#

Sequence (190 aa):
MKKIIFILLAFILLSCAKKEVQLPTLAEKGLQEVFNHSEVWMFFQIKNNDTIADINRKNTISTTHWIFNIDKRLPLKTIIPSISKLQYKHANSIHSKEGMHEYFSYADTLSKKLSFLKFDGVIFKTDSILSKYYIKKHSNNYLEYNNINLTFNPNSTWINDAKMEQGELKTTLLEFIDFSSGGKKTMLHL

pLDDT: mean 88.77, std 8.6, range [57.03, 98.19]

Radius of gyration: 21.45 Å; chains: 1; bounding box: 58×39×64 Å